Protein 2P0O (pdb70)

Nearest PDB structures (foldseek):
  2p0o-assembly1_A  TM=1.002E+00  e=8.245E-74  Enterococcus faecalis V583
  1x7f-assembly1_A  TM=7.474E-01  e=3.127E-27  Bacillus cereus ATCC 14579
  8e01-assembly1_A  TM=5.689E-01  e=1.184E-03  Thermotoga maritima
  5dud-assembly1_A  TM=6.468E-01  e=1.594E-02  Escherichia coli K-12
  1u83-assembly1_A  TM=5.768E-01  e=1.594E-02  Bacillus subtilis

Sequence (344 aa):
AYGISVFLGEEITNDTIIYIKKKALGFDGIFTSLHIPLYRQRLTDLGAIAKAEKKIVDISGEALKRAGFSFDELEPLIELGVTGLRDYGITIEQAHASHKIDIGLNASTITLEEVAELKAHQADFSRLEAWHNYYPRPETGIGTTFFNEKNRWLKELGLQVFTFVPGDGQTRGPIFAGLPTLEKHRGQNPFAAAVGLADPYVDAVYIGDPTISERTAQFGYYHQTNNQFLLEVAPSESRYLKRILGTHTNRLDAARDVLRSELATIESEQTEARPVGTVTIDNEKYGRYGEIQVTLVDLPKDEKVNTITRIIDKDQTILPLIKAGNQFTLVTEGTIENNEFRKLNN

Organism: Enterococcus faecalis (strain ATCC 700802 / V583) (NCBI:txid226185)

B-factor: mean 57.36, std 9.09, range [31.64, 104.04]

Foldseek 3Di:
DEAEEDELVDACDVVLLVQVLVLLLVHQEYEYEDDPCPSLVSLLVVLVSNVVSHEYYEYAQVRQVVSVHHLVDCPVVVVSNYAEYEPHDDALLSLVCQVPHAYEAALVPDDPVSLVVNVVNPRPQVRYAHEYFWDLDQPPADAPVVVVVSLVVCVVSSHAYEFEAFAADAFDDDRSQTTHNHNVRTVALRLLVQLVCVPPRHDYYYHPGSHHDLLNLQSNCCSVPVAGEFAWEDFPDPCPVVQAFKFWFALVHDPWKGKGPDPAFAQDDFAWQAQFWWKAFGCVVPPGSIIIGTRHTGGTDSRIGTTTGTDPRCRSNVVVRHHGGMYGYDHPPCSNVVSVVVVD

Secondary structure (DSSP, 8-state):
--EEE--TTS---HHHHHHHH--TTS--EEE-EE----HHHHHHHHHHHHHHH----EE-HHHHHTTT-BTTB-HHHHHHT--EE---S--S---GGGGTSEEEEETTT--HHHHHHHHHTT--GGGEEEEPP---STT-SBPHHHHHHHHHHHHHTT-EEEEEE--SSS--TTT-S---SBGGGTTS-HHHHHHH---TT--EEEE-SS---S---HHHHHHHHSEEEEEE-----TTHHHHSEEEEB-SS--SSEEEE------------B-TTEEEEE-GGGTT---EEEESS-B---TTEEEEEEB-GGGGGGGGG--TT-EEEEEETT-HHHHHHHHT-

InterPro domains:
  IPR008589 6-phospho-N-acetylmuramidase [PTHR38435] (2-355)
  IPR013785 Aldolase-type TIM barrel [G3DSA:3.20.20.70] (1-238)
  IPR017853 Glycoside hydrolase superfamily [SSF51445] (1-235)
  IPR029000 Cyclophilin-like domain superfamily [G3DSA:2.40.100.10] (239-369)
  IPR029000 Cyclophilin-like domain superfamily [SSF50891] (238-355)
  IPR043797 6-phospho-N-acetylmuramidase, N-terminal [PF19200] (2-231)
  IPR043894 6-phospho-N-acetylmuramidase, C-terminal [PF05913] (249-354)

Solvent-accessible surface area: 16432 Å² total

Structure (mmCIF, N/CA/C/O backbone):
data_2P0O
#
_entry.id   2P0O
#
_cell.length_a   86.244
_cell.length_b   86.244
_cell.length_c   109.764
_cell.angle_alpha   90.00
_cell.angle_beta   90.00
_cell.angle_gamma   120.00
#
_symmetry.space_group_name_H-M   'P 63'
#
loop_
_entity.id
_entity.type
_entity.pdbx_description
1 polymer 'Hypothetical protein DUF871'
2 non-polymer 'CHLORIDE ION'
3 non-polymer 'SODIUM ION'
4 water water
#
loop_
_atom_site.group_PDB
_atom_site.id
_atom_site.type_symbol
_atom_site.label_atom_id
_atom_site.label_alt_id
_atom_site.label_comp_id
_atom_site.label_asym_id
_atom_site.label_entity_id
_atom_site.label_seq_id
_atom_site.pdbx_PDB_ins_code
_atom_site.Cartn_x
_atom_site.Cartn_y
_atom_site.Cartn_z
_atom_site.occupancy
_atom_site.B_iso_or_equiv
_atom_site.auth_seq_id
_atom_site.auth_comp_id
_atom_site.auth_asym_id
_atom_site.auth_atom_id
_atom_site.pdbx_PDB_model_num
ATOM 1 N N . ALA A 1 3 ? 81.572 73.218 29.169 1.00 76.35 0 ALA A N 1
ATOM 2 C CA . ALA A 1 3 ? 82.187 73.499 30.518 1.00 76.22 0 ALA A CA 1
ATOM 3 C C . ALA A 1 3 ? 81.490 74.676 31.249 1.00 75.61 0 ALA A C 1
ATOM 4 O O . ALA A 1 3 ? 82.054 75.777 31.354 1.00 75.64 0 ALA A O 1
ATOM 14 N N . TYR A 1 5 ? 79.359 76.560 34.481 1.00 66.92 2 TYR A N 1
ATOM 15 C CA . TYR A 1 5 ? 78.868 76.738 35.848 1.00 63.87 2 TYR A CA 1
ATOM 16 C C . TYR A 1 5 ? 77.607 77.589 35.831 1.00 62.58 2 TYR A C 1
ATOM 17 O O . TYR A 1 5 ? 77.519 78.542 35.057 1.00 61.27 2 TYR A O 1
ATOM 26 N N . GLY A 1 6 ? 76.642 77.252 36.696 1.00 60.36 3 GLY A N 1
ATOM 27 C CA . GLY A 1 6 ? 75.381 77.979 36.746 1.00 58.81 3 GLY A CA 1
ATOM 28 C C . GLY A 1 6 ? 74.839 78.244 38.137 1.00 57.56 3 GLY A C 1
ATOM 29 O O . GLY A 1 6 ? 75.349 77.697 39.142 1.00 57.76 3 GLY A O 1
ATOM 30 N N . ILE A 1 7 ? 73.818 79.099 38.188 1.00 57.07 4 ILE A N 1
ATOM 31 C CA . ILE A 1 7 ? 73.103 79.465 39.421 1.00 56.91 4 ILE A CA 1
ATOM 32 C C . ILE A 1 7 ? 71.604 79.247 39.266 1.00 57.42 4 ILE A C 1
ATOM 33 O O . ILE A 1 7 ? 71.095 79.151 38.155 1.00 58.35 4 ILE A O 1
ATOM 38 N N . SER A 1 8 ? 70.897 79.196 40.388 1.00 58.36 5 SER A N 1
ATOM 39 C CA . SER A 1 8 ? 69.432 79.136 40.385 1.00 58.09 5 SER A CA 1
ATOM 40 C C . SER A 1 8 ? 68.846 80.441 40.854 1.00 58.38 5 SER A C 1
ATOM 41 O O . SER A 1 8 ? 69.448 81.158 41.649 1.00 58.81 5 SER A O 1
ATOM 44 N N . VAL A 1 9 ? 67.688 80.770 40.311 1.00 58.24 6 VAL A N 1
ATOM 45 C CA . VAL A 1 9 ? 66.943 81.942 40.725 1.00 58.41 6 VAL A CA 1
ATOM 46 C C . VAL A 1 9 ? 65.519 81.492 40.977 1.00 58.02 6 VAL A C 1
ATOM 47 O O . VAL A 1 9 ? 65.010 80.642 40.262 1.00 58.11 6 VAL A O 1
ATOM 51 N N . PHE A 1 10 ? 64.912 82.020 42.031 1.00 58.32 7 PHE A N 1
ATOM 52 C CA . PHE A 1 10 ? 63.566 81.612 42.466 1.00 58.49 7 PHE A CA 1
ATOM 53 C C . PHE A 1 10 ? 62.594 82.760 42.232 1.00 59.14 7 PHE A C 1
ATOM 54 O O . PHE A 1 10 ? 62.670 83.807 42.885 1.00 58.43 7 PHE A O 1
ATOM 62 N N . LEU A 1 11 ? 61.712 82.569 41.252 1.00 60.04 8 LEU A N 1
ATOM 63 C CA . LEU A 1 11 ? 60.798 83.630 40.843 1.00 60.96 8 LEU A CA 1
ATOM 64 C C . LEU A 1 11 ? 59.466 83.601 41.581 1.00 62.10 8 LEU A C 1
ATOM 65 O O . LEU A 1 11 ? 58.538 84.313 41.196 1.00 61.39 8 LEU A O 1
ATOM 70 N N . GLY A 1 12 ? 59.386 82.778 42.629 1.00 63.14 9 GLY A N 1
ATOM 71 C CA . GLY A 1 12 ? 58.237 82.727 43.531 1.00 65.33 9 GLY A CA 1
ATOM 72 C C . GLY A 1 12 ? 58.224 83.948 44.432 1.00 66.67 9 GLY A C 1
ATOM 73 O O . GLY A 1 12 ? 57.302 84.163 45.226 1.00 67.43 9 GLY A O 1
ATOM 74 N N . GLU A 1 13 ? 59.256 84.764 44.291 1.00 68.17 10 GLU A N 1
ATOM 75 C CA . GLU A 1 13 ? 59.377 86.011 45.039 1.00 69.46 10 GLU A CA 1
ATOM 76 C C . GLU A 1 13 ? 59.834 87.130 44.076 1.00 69.32 10 GLU A C 1
ATOM 77 O O . GLU A 1 13 ? 60.359 86.852 42.990 1.00 69.06 10 GLU A O 1
ATOM 83 N N . GLU A 1 14 ? 59.619 88.387 44.448 1.00 69.75 11 GLU A N 1
ATOM 84 C CA . GLU A 1 14 ? 60.052 89.510 43.596 1.00 69.96 11 GLU A CA 1
ATOM 85 C C . GLU A 1 14 ? 61.584 89.576 43.558 1.00 69.17 11 GLU A C 1
ATOM 86 O O . GLU A 1 14 ? 62.240 89.322 44.584 1.00 69.55 11 GLU A O 1
ATOM 92 N N . ILE A 1 15 ? 62.141 89.854 42.373 1.00 67.56 12 ILE A N 1
ATOM 93 C CA . ILE A 1 15 ? 63.599 89.883 42.189 1.00 66.24 12 ILE A CA 1
ATOM 94 C C . ILE A 1 15 ? 64.207 91.060 42.949 1.00 64.76 12 ILE A C 1
ATOM 95 O O . ILE A 1 15 ? 64.091 92.195 42.511 1.00 64.50 12 ILE A O 1
ATOM 100 N N . THR A 1 16 ? 64.831 90.767 44.093 1.00 63.28 13 THR A N 1
ATOM 101 C CA . THR A 1 16 ? 65.452 91.780 44.953 1.00 62.20 13 THR A CA 1
ATOM 102 C C . THR A 1 16 ? 66.703 92.363 44.317 1.00 61.68 13 THR A C 1
ATOM 103 O O . THR A 1 16 ? 67.213 91.810 43.315 1.00 61.99 13 THR A O 1
ATOM 107 N N . ASN A 1 17 ? 67.225 93.468 44.918 1.00 61.61 14 ASN A N 1
ATOM 108 C CA . ASN A 1 17 ? 68.486 94.032 44.437 1.00 61.00 14 ASN A CA 1
ATOM 109 C C . ASN A 1 17 ? 69.656 93.117 44.795 1.00 61.35 14 ASN A C 1
ATOM 110 O O . ASN A 1 17 ? 70.596 92.945 43.990 1.00 60.60 14 ASN A O 1
ATOM 115 N N . ASP A 1 18 ? 69.559 92.487 45.977 1.00 59.94 15 ASP A N 1
ATOM 116 C CA . ASP A 1 18 ? 70.501 91.463 46.365 1.00 60.55 15 ASP A CA 1
ATOM 117 C C . ASP A 1 18 ? 70.607 90.372 45.307 1.00 59.15 15 ASP A C 1
ATOM 118 O O . ASP A 1 18 ? 71.695 90.021 44.917 1.00 58.35 15 ASP A O 1
ATOM 123 N N . THR A 1 19 ? 69.479 89.920 44.780 1.00 58.29 16 THR A N 1
ATOM 124 C CA . THR A 1 19 ? 69.484 88.907 43.737 1.00 57.48 16 THR A CA 1
ATOM 125 C C . THR A 1 19 ? 70.183 89.353 42.448 1.00 56.72 16 THR A C 1
ATOM 126 O O . THR A 1 19 ? 70.993 88.601 41.885 1.00 56.48 16 THR A O 1
ATOM 130 N N . ILE A 1 20 ? 69.880 90.564 42.001 1.00 55.81 17 ILE A N 1
ATOM 131 C CA . ILE A 1 20 ? 70.544 91.180 40.848 1.00 55.72 17 ILE A CA 1
ATOM 132 C C . ILE A 1 20 ? 72.064 91.344 41.093 1.00 55.79 17 ILE A C 1
ATOM 133 O O . ILE A 1 20 ? 72.882 90.901 40.276 1.00 55.45 17 ILE A O 1
ATOM 138 N N . ILE A 1 21 ? 72.436 91.953 42.219 1.00 55.95 18 ILE A N 1
ATOM 139 C CA . ILE A 1 21 ? 73.848 92.023 42.650 1.00 55.66 18 ILE A CA 1
ATOM 140 C C . ILE A 1 21 ? 74.524 90.649 42.536 1.00 55.42 18 ILE A C 1
ATOM 141 O O . ILE A 1 21 ? 75.569 90.504 41.890 1.00 54.93 18 ILE A O 1
ATOM 146 N N . TYR A 1 22 ? 73.888 89.644 43.143 1.00 55.50 19 TYR A N 1
ATOM 147 C CA . TYR A 1 22 ? 74.326 88.270 43.089 1.00 55.08 19 TYR A CA 1
ATOM 148 C C . TYR A 1 22 ? 74.543 87.724 41.679 1.00 54.80 19 TYR A C 1
ATOM 149 O O . TYR A 1 22 ? 75.604 87.124 41.391 1.00 54.88 19 TYR A O 1
ATOM 158 N N . ILE A 1 23 ? 73.529 87.870 40.828 1.00 54.23 20 ILE A N 1
ATOM 159 C CA . ILE A 1 23 ? 73.596 87.368 39.450 1.00 54.64 20 ILE A CA 1
ATOM 160 C C . ILE A 1 23 ? 74.812 87.968 38.699 1.00 54.27 20 ILE A C 1
ATOM 161 O O . ILE A 1 23 ? 75.635 87.245 38.108 1.00 54.14 20 ILE A O 1
ATOM 166 N N . LYS A 1 24 ? 74.940 89.281 38.784 1.00 54.27 21 LYS A N 1
ATOM 167 C CA . LYS A 1 24 ? 76.041 90.004 38.158 1.00 55.05 21 LYS A CA 1
ATOM 168 C C . LYS A 1 24 ? 77.414 89.559 38.679 1.00 55.28 21 LYS A C 1
ATOM 169 O O . LYS A 1 24 ? 78.344 89.342 37.888 1.00 55.00 21 LYS A O 1
ATOM 175 N N . LYS A 1 25 ? 77.538 89.413 40.002 1.00 55.65 22 LYS A N 1
ATOM 176 C CA . LYS A 1 25 ? 78.789 88.931 40.589 1.00 56.31 22 LYS A CA 1
ATOM 177 C C . LYS A 1 25 ? 79.115 87.510 40.151 1.00 55.55 22 LYS A C 1
ATOM 178 O O . LYS A 1 25 ? 80.259 87.203 39.859 1.00 55.42 22 LYS A O 1
ATOM 192 N N . LYS A 1 27 ? 78.241 85.944 37.380 1.00 56.53 24 LYS A N 1
ATOM 193 C CA . LYS A 1 27 ? 78.762 86.055 36.025 1.00 57.29 24 LYS A CA 1
ATOM 194 C C . LYS A 1 27 ? 80.257 86.429 35.993 1.00 57.65 24 LYS A C 1
ATOM 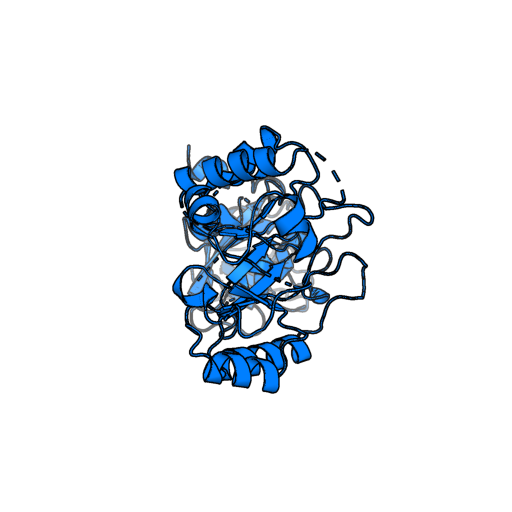195 O O . LYS A 1 27 ? 81.038 85.744 35.332 1.00 57.99 24 LYS A O 1
ATOM 201 N N . ALA A 1 28 ? 80.648 87.494 36.698 1.00 57.27 25 ALA A N 1
ATOM 202 C CA . ALA A 1 28 ? 82.068 87.852 36.813 1.00 58.01 25 ALA A CA 1
ATOM 203 C C . ALA A 1 28 ? 82.933 86.764 37.490 1.00 58.25 25 ALA A C 1
ATOM 204 O O . ALA A 1 28 ? 84.155 86.747 37.366 1.00 59.10 25 ALA A O 1
ATOM 206 N N . LEU A 1 29 ? 82.305 85.841 38.199 1.00 59.18 26 LEU A N 1
ATOM 207 C CA . LEU A 1 29 ? 83.058 84.766 38.823 1.00 59.33 26 LEU A CA 1
ATOM 208 C C . LEU A 1 29 ? 83.129 83.525 37.933 1.00 59.21 26 LEU A C 1
ATOM 209 O O . LEU A 1 29 ? 83.579 82.479 38.389 1.00 59.19 26 LEU A O 1
ATOM 214 N N . GLY A 1 30 ? 82.664 83.619 36.685 1.00 58.69 27 GLY A N 1
ATOM 215 C CA . GLY A 1 30 ? 82.702 82.468 35.773 1.00 58.14 27 GLY A CA 1
ATOM 216 C C . GLY A 1 30 ? 81.448 81.591 35.671 1.00 58.34 27 GLY A C 1
ATOM 217 O O . GLY A 1 30 ? 81.520 80.447 35.207 1.00 57.89 27 GLY A O 1
ATOM 218 N N . PHE A 1 31 ? 80.301 82.127 36.085 1.00 58.33 28 PHE A N 1
ATOM 219 C CA . PHE A 1 31 ? 78.985 81.459 35.951 1.00 58.40 28 PHE A CA 1
ATOM 220 C C . PHE A 1 31 ? 78.231 82.021 34.744 1.00 58.34 28 PHE A C 1
ATOM 221 O O . PHE A 1 31 ? 78.037 83.227 34.682 1.00 58.99 28 PHE A O 1
ATOM 229 N N . ASP A 1 32 ? 77.849 81.168 33.785 1.00 57.97 29 ASP A N 1
ATOM 230 C CA . ASP A 1 32 ? 77.225 81.617 32.535 1.00 58.81 29 ASP A CA 1
ATOM 231 C C . ASP A 1 32 ? 75.786 81.209 32.343 1.00 58.10 29 ASP A C 1
ATOM 232 O O . ASP A 1 32 ? 75.211 81.465 31.269 1.00 58.44 29 ASP A O 1
ATOM 237 N N . GLY A 1 33 ? 75.211 80.569 33.358 1.00 57.74 30 GLY A N 1
ATOM 238 C CA . GLY A 1 33 ? 73.876 80.012 33.250 1.00 56.14 30 GLY A CA 1
ATOM 239 C C . GLY A 1 33 ? 72.996 80.225 34.459 1.00 56.38 30 GLY A C 1
ATOM 240 O O . GLY A 1 33 ? 73.475 80.322 35.607 1.00 55.69 30 GLY A O 1
ATOM 241 N N . ILE A 1 34 ? 71.689 80.282 34.177 1.00 56.06 31 ILE A N 1
ATOM 242 C CA . ILE A 1 34 ? 70.653 80.353 35.173 1.00 55.49 31 ILE A CA 1
ATOM 243 C C . ILE A 1 34 ? 69.655 79.216 34.958 1.00 56.55 31 ILE A C 1
ATOM 244 O O . ILE A 1 34 ? 69.268 78.910 33.815 1.00 56.82 31 ILE A O 1
ATOM 249 N N . PHE A 1 35 ? 69.267 78.595 36.070 1.00 56.60 32 PHE A N 1
ATOM 250 C CA . PHE A 1 35 ? 68.143 77.659 36.130 1.00 57.81 32 PHE A CA 1
ATOM 251 C C . PHE A 1 35 ? 67.055 78.279 37.006 1.00 58.09 32 PHE A C 1
ATOM 252 O O . PHE A 1 35 ? 67.340 78.866 38.059 1.00 58.25 32 PHE A O 1
ATOM 260 N N . THR A 1 36 ? 65.810 78.150 36.564 1.00 59.73 33 THR A N 1
ATOM 261 C CA . THR A 1 36 ? 64.678 78.586 37.358 1.00 61.41 33 THR A CA 1
ATOM 262 C C . THR A 1 36 ? 63.496 77.640 37.169 1.00 62.84 33 THR A C 1
ATOM 263 O O . THR A 1 36 ? 63.228 77.170 36.053 1.00 62.62 33 THR A O 1
ATOM 267 N N . SER A 1 37 ? 62.804 77.358 38.267 1.00 64.83 34 SER A N 1
ATOM 268 C CA . SER A 1 37 ? 61.649 76.464 38.247 1.00 67.47 34 SER A CA 1
ATOM 269 C C . SER A 1 37 ? 60.394 77.230 38.631 1.00 68.65 34 SER A C 1
ATOM 270 O O . SER A 1 37 ? 60.301 77.787 39.718 1.00 68.39 34 SER A O 1
ATOM 273 N N . LEU A 1 38 ? 59.436 77.265 37.713 1.00 71.24 35 LEU A N 1
ATOM 274 C CA . LEU A 1 38 ? 58.219 78.059 37.884 1.00 73.52 35 LEU A CA 1
ATOM 275 C C . LEU A 1 38 ? 56.960 77.247 38.184 1.00 75.28 35 LEU A C 1
ATOM 276 O O . LEU A 1 38 ? 56.639 76.289 37.464 1.00 75.55 35 LEU A O 1
ATOM 281 N N . HIS A 1 39 ? 56.260 77.646 39.250 1.00 77.46 36 HIS A N 1
ATOM 282 C CA . HIS A 1 39 ? 54.886 77.191 39.539 1.00 79.54 36 HIS A CA 1
ATOM 283 C C . HIS A 1 39 ? 53.964 78.411 39.599 1.00 80.19 36 HIS A C 1
ATOM 284 O O . HIS A 1 39 ? 54.143 79.289 40.450 1.00 80.42 36 HIS A O 1
ATOM 291 N N . ILE A 1 40 ? 53.012 78.477 38.665 1.00 81.24 37 ILE A N 1
ATOM 292 C CA . ILE A 1 40 ? 52.021 79.563 38.605 1.00 82.26 37 ILE A CA 1
ATOM 293 C C . ILE A 1 40 ? 50.599 79.016 38.768 1.00 82.87 37 ILE A C 1
ATOM 294 O O . ILE A 1 40 ? 49.937 78.730 37.764 1.00 83.14 37 ILE A O 1
ATOM 299 N N . PRO A 1 41 ? 50.129 78.834 40.020 1.00 83.42 38 PRO A N 1
ATOM 300 C CA . PRO A 1 41 ? 48.699 78.563 40.238 1.00 83.62 38 PRO A CA 1
ATOM 301 C C . PRO A 1 41 ? 47.842 79.836 40.271 1.00 83.59 38 PRO A C 1
ATOM 302 O O . PRO A 1 41 ? 48.360 80.939 40.022 1.00 83.57 38 PRO A O 1
ATOM 306 N N . LEU A 1 47 ? 52.565 89.554 38.815 1.00 82.67 44 LEU A N 1
ATOM 307 C CA . LEU A 1 47 ? 52.469 88.265 38.143 1.00 82.73 44 LEU A CA 1
ATOM 308 C C . LEU A 1 47 ? 53.870 87.767 37.809 1.00 82.62 44 LEU A C 1
ATOM 309 O O . LEU A 1 47 ? 54.870 88.477 37.992 1.00 82.77 44 LEU A O 1
ATOM 314 N N . TYR A 1 48 ? 53.931 86.542 37.312 1.00 82.04 45 TYR A N 1
ATOM 315 C CA . TYR A 1 48 ? 55.187 85.888 37.046 1.00 81.57 45 TYR A CA 1
ATOM 316 C C . TYR A 1 48 ? 55.726 86.219 35.664 1.00 81.08 45 TYR A C 1
ATOM 317 O O . TYR A 1 48 ? 56.947 86.198 35.455 1.00 80.96 45 TYR A O 1
ATOM 326 N N . ARG A 1 49 ? 54.821 86.519 34.728 1.00 80.27 46 ARG A N 1
ATOM 327 C CA . ARG A 1 49 ? 55.209 86.865 33.350 1.00 79.62 46 ARG A CA 1
ATOM 328 C C . ARG A 1 49 ? 56.130 88.085 33.328 1.00 78.47 46 ARG A C 1
ATOM 329 O O . ARG A 1 49 ? 57.105 88.097 32.540 1.00 78.53 46 ARG A O 1
ATOM 337 N N . GLN A 1 50 ? 55.824 89.100 34.202 1.00 77.09 47 GLN A N 1
ATOM 338 C CA . GLN A 1 50 ? 56.680 90.279 34.291 1.00 75.98 47 GLN A CA 1
ATOM 339 C C . GLN A 1 50 ? 57.992 89.980 35.011 1.00 74.70 47 GLN A C 1
ATOM 340 O O . GLN A 1 50 ? 59.035 90.529 34.666 1.00 74.59 47 GLN A O 1
ATOM 346 N N . ARG A 1 51 ? 57.937 89.075 35.997 1.00 73.58 48 ARG A N 1
ATOM 347 C CA . ARG A 1 51 ? 59.146 88.575 36.672 1.00 72.05 48 ARG A CA 1
ATOM 348 C C . ARG A 1 51 ? 60.125 87.909 35.688 1.00 71.56 48 ARG A C 1
ATOM 349 O O . ARG A 1 51 ? 61.334 88.106 35.753 1.00 71.80 48 ARG A O 1
ATOM 357 N N . LEU A 1 52 ? 59.590 87.103 34.778 1.00 70.86 49 LEU A N 1
ATOM 358 C CA . LEU A 1 52 ? 60.391 86.421 33.762 1.00 70.67 49 LEU A CA 1
ATOM 359 C C . LEU A 1 52 ? 60.931 87.402 32.757 1.00 70.20 49 LEU A C 1
ATOM 360 O O . LEU A 1 52 ? 62.059 87.232 32.317 1.00 70.22 49 LEU A O 1
ATOM 365 N N . THR A 1 53 ? 60.117 88.460 32.397 1.00 70.17 50 THR A N 1
ATOM 366 C CA . THR A 1 53 ? 60.561 89.520 31.527 1.00 69.86 50 THR A CA 1
ATOM 367 C C . THR A 1 53 ? 61.706 90.292 32.183 1.00 69.48 50 THR A C 1
ATOM 368 O O . THR A 1 53 ? 62.650 90.685 31.501 1.00 69.31 50 THR A O 1
ATOM 372 N N . ASP A 1 54 ? 61.634 90.522 33.502 1.00 69.10 51 ASP A N 1
ATOM 373 C CA . ASP A 1 54 ? 62.764 91.206 34.282 1.00 68.36 51 ASP A CA 1
ATOM 374 C C . ASP A 1 54 ? 64.036 90.335 34.298 1.00 67.14 51 ASP A C 1
ATOM 375 O O . ASP A 1 54 ? 65.160 90.857 34.139 1.00 67.47 51 ASP A O 1
ATOM 380 N N . LEU A 1 55 ? 63.868 89.029 34.501 1.00 65.77 52 LEU A N 1
ATOM 381 C CA . LEU A 1 55 ? 65.037 88.132 34.611 1.00 64.20 52 LEU A CA 1
ATOM 382 C C . LEU A 1 55 ? 65.769 87.957 33.262 1.00 63.14 52 LEU A C 1
ATOM 383 O O . LEU A 1 55 ? 67.004 88.056 33.189 1.00 62.71 52 LEU A O 1
ATOM 388 N N . GLY A 1 56 ? 64.992 87.688 32.196 1.00 62.76 53 GLY A N 1
ATOM 389 C CA . GLY A 1 56 ? 65.529 87.639 30.830 1.00 62.28 53 GLY A CA 1
ATOM 390 C C . GLY A 1 56 ? 66.321 88.881 30.467 1.00 62.17 53 GLY A C 1
ATOM 391 O O . GLY A 1 56 ? 67.340 88.786 29.747 1.00 62.09 53 GLY A O 1
ATOM 392 N N . ALA A 1 57 ? 65.879 90.038 30.984 1.00 61.95 54 ALA A N 1
ATOM 393 C CA . ALA A 1 57 ? 66.575 91.296 30.718 1.00 62.99 54 ALA A CA 1
ATOM 394 C C . ALA A 1 57 ? 67.946 91.273 31.378 1.00 63.17 54 ALA A C 1
ATOM 395 O O . ALA A 1 57 ? 68.961 91.587 30.747 1.00 63.04 54 ALA A O 1
ATOM 397 N N . ILE A 1 58 ? 67.976 90.860 32.640 1.00 63.59 55 ILE A N 1
ATOM 398 C CA . ILE A 1 58 ? 69.238 90.693 33.341 1.00 63.98 55 ILE A CA 1
ATOM 399 C C . ILE A 1 58 ? 70.152 89.712 32.575 1.00 63.75 55 ILE A C 1
ATOM 400 O O . ILE A 1 58 ? 71.304 90.031 32.292 1.00 63.56 55 ILE A O 1
ATOM 405 N N . ALA A 1 59 ? 69.625 88.547 32.208 1.00 63.37 56 ALA A N 1
ATOM 406 C CA . ALA A 1 59 ? 70.421 87.518 31.523 1.00 63.36 56 ALA A CA 1
ATOM 407 C C . ALA A 1 59 ? 70.918 87.908 30.123 1.00 63.20 56 ALA A C 1
ATOM 408 O O . ALA A 1 59 ? 72.053 87.603 29.768 1.00 63.37 56 ALA A O 1
ATOM 410 N N . LYS A 1 60 ? 70.068 88.537 29.325 1.00 62.95 57 LYS A N 1
ATOM 411 C CA . LYS A 1 60 ? 70.503 89.033 28.018 1.00 63.95 57 LYS A CA 1
ATOM 412 C C . LYS A 1 60 ? 71.678 90.010 28.147 1.00 64.00 57 LYS A C 1
ATOM 413 O O . LYS A 1 60 ? 72.669 89.880 27.429 1.00 64.70 57 LYS A O 1
ATOM 419 N N . ALA A 1 61 ? 71.560 90.969 29.068 1.00 63.81 58 ALA A N 1
ATOM 420 C CA . ALA A 1 61 ? 72.588 91.993 29.298 1.00 63.74 58 ALA A CA 1
ATOM 421 C C . ALA A 1 61 ? 73.874 91.380 29.828 1.00 63.61 58 ALA A C 1
ATOM 422 O O . ALA A 1 61 ? 74.982 91.813 29.528 1.00 63.49 58 ALA A O 1
ATOM 424 N N . GLU A 1 62 ? 73.700 90.351 30.626 1.00 63.84 59 GLU A N 1
ATOM 425 C CA . GLU A 1 62 ? 74.790 89.726 31.334 1.00 63.97 59 GLU A CA 1
ATOM 426 C C . GLU A 1 62 ? 75.377 88.563 30.519 1.00 63.39 59 GLU A C 1
ATOM 427 O O . GLU A 1 62 ? 76.410 88.026 30.885 1.00 64.07 59 GLU A O 1
ATOM 433 N N . LYS A 1 63 ? 74.735 88.221 29.397 1.00 63.25 60 LYS A N 1
ATOM 434 C CA . LYS A 1 63 ? 75.133 87.116 28.496 1.00 62.44 60 LYS A CA 1
ATOM 435 C C . LYS A 1 63 ? 75.132 85.785 29.224 1.00 62.78 60 LYS A C 1
ATOM 436 O O . LYS A 1 63 ? 76.159 85.106 29.366 1.00 62.59 60 LYS A O 1
ATOM 450 N N . LYS A 1 65 ? 72.583 82.204 30.055 1.00 60.39 62 LYS A N 1
ATOM 451 C CA . LYS A 1 65 ? 71.502 81.372 29.592 1.00 59.94 62 LYS A CA 1
ATOM 452 C C . LYS A 1 65 ? 70.458 81.232 30.689 1.00 59.50 62 LYS A C 1
ATOM 453 O O . LYS A 1 65 ? 70.751 81.486 31.869 1.00 59.26 62 LYS A O 1
ATOM 459 N N . ILE A 1 66 ? 69.235 80.879 30.289 1.00 58.34 63 ILE A N 1
ATOM 460 C CA . ILE A 1 66 ? 68.161 80.588 31.224 1.00 57.35 63 ILE A CA 1
ATOM 461 C C . ILE A 1 66 ? 67.416 79.327 30.807 1.00 57.21 63 ILE A C 1
ATOM 462 O O . ILE A 1 66 ? 66.782 79.279 29.751 1.00 57.37 63 ILE A O 1
ATOM 475 N N . VAL A 1 68 ? 64.314 77.194 31.845 1.00 56.26 65 VAL A N 1
ATOM 476 C CA . VAL A 1 68 ? 63.109 77.300 32.662 1.00 56.71 65 VAL A CA 1
ATOM 477 C C . VAL A 1 68 ? 62.418 75.936 32.819 1.00 58.57 65 VAL A C 1
ATOM 478 O O . VAL A 1 68 ? 61.965 75.319 31.839 1.00 59.24 65 VAL A O 1
ATOM 482 N N . ASP A 1 69 ? 62.323 75.479 34.058 1.00 59.37 66 ASP A N 1
ATOM 483 C CA . ASP A 1 69 ? 61.598 74.266 34.356 1.00 60.86 66 ASP A CA 1
ATOM 484 C C . ASP A 1 69 ? 60.166 74.675 34.711 1.00 60.81 66 ASP A C 1
ATOM 485 O O . ASP A 1 69 ? 59.927 75.403 35.673 1.00 60.36 66 ASP A O 1
ATOM 490 N N . ILE A 1 70 ? 59.220 74.214 33.906 1.00 61.52 67 ILE A N 1
ATOM 491 C CA . ILE A 1 70 ? 57.836 74.671 34.006 1.00 62.77 67 ILE A CA 1
ATOM 492 C C . ILE A 1 70 ? 56.899 73.594 33.471 1.00 63.95 67 ILE A C 1
ATOM 493 O O . ILE A 1 70 ? 57.229 72.897 32.503 1.00 64.60 67 ILE A O 1
ATOM 498 N N . SER A 1 71 ? 55.739 73.445 34.105 1.00 64.88 68 SER A N 1
ATOM 499 C CA . SER A 1 71 ? 54.745 72.497 33.623 1.00 65.90 68 SER A CA 1
ATOM 500 C C . SER A 1 71 ? 54.076 73.056 32.373 1.00 66.44 68 SER A C 1
ATOM 501 O O . SER A 1 71 ? 54.065 74.276 32.158 1.00 65.91 68 SER A O 1
ATOM 504 N N . GLY A 1 72 ? 53.536 72.149 31.557 1.00 67.49 69 GLY A N 1
ATOM 505 C CA . GLY A 1 72 ? 52.802 72.500 30.331 1.00 68.85 69 GLY A CA 1
ATOM 506 C C . GLY A 1 72 ? 51.699 73.514 30.558 1.00 69.84 69 GLY A C 1
ATOM 507 O O . GLY A 1 72 ? 51.530 74.433 29.742 1.00 69.94 69 GLY A O 1
ATOM 508 N N . GLU A 1 73 ? 50.972 73.345 31.675 1.00 70.99 70 GLU A N 1
ATOM 509 C CA . GLU A 1 73 ? 49.833 74.208 32.059 1.00 71.89 70 GLU A CA 1
ATOM 510 C C . GLU A 1 73 ? 50.267 75.572 32.578 1.00 72.01 70 GLU A C 1
ATOM 511 O O . GLU A 1 73 ? 49.680 76.591 32.208 1.00 72.06 70 GLU A O 1
ATOM 517 N N . ALA A 1 74 ? 51.298 75.584 33.422 1.00 72.10 71 ALA A N 1
ATOM 518 C CA . ALA A 1 74 ? 51.890 76.829 33.907 1.00 72.15 71 ALA A CA 1
ATOM 519 C C . ALA A 1 74 ? 52.447 77.703 32.772 1.00 72.43 71 ALA A C 1
ATOM 520 O O . ALA A 1 74 ? 52.430 78.940 32.872 1.00 72.58 71 ALA A O 1
ATOM 522 N N . LEU A 1 75 ? 52.928 77.068 31.698 1.00 72.34 72 LEU A N 1
ATOM 523 C CA . LEU A 1 75 ? 53.418 77.791 30.520 1.00 72.06 72 LEU A CA 1
ATOM 524 C C . LEU A 1 75 ? 52.281 78.472 29.756 1.00 72.47 72 LEU A C 1
ATOM 525 O O . LEU A 1 75 ? 52.401 79.632 29.372 1.00 72.55 72 LEU A O 1
ATOM 530 N N . LYS A 1 76 ? 51.195 77.738 29.525 1.00 72.88 73 LYS A N 1
ATOM 531 C CA . LYS A 1 76 ? 50.012 78.291 28.864 1.00 73.70 73 LYS A CA 1
ATOM 532 C C . LYS A 1 76 ? 49.358 79.360 29.726 1.00 73.98 73 LYS A C 1
ATOM 533 O O . LYS A 1 76 ? 48.984 80.414 29.223 1.00 74.04 73 LYS A O 1
ATOM 539 N N . ARG A 1 77 ? 49.260 79.093 31.028 1.00 74.55 74 ARG A N 1
ATOM 540 C CA . ARG A 1 77 ? 48.714 80.059 31.989 1.00 75.07 74 ARG A CA 1
ATOM 541 C C . ARG A 1 77 ? 49.710 81.179 32.316 1.00 74.86 74 ARG A C 1
ATOM 542 O O . ARG A 1 77 ? 49.548 81.912 33.296 1.00 75.23 74 ARG A O 1
ATOM 550 N N . ALA A 1 78 ? 50.743 81.297 31.487 1.00 74.57 75 ALA A N 1
ATOM 551 C CA . ALA A 1 78 ? 51.707 82.391 31.572 1.00 73.83 75 ALA A CA 1
ATOM 552 C C . ALA A 1 78 ? 51.648 83.203 30.275 1.00 73.29 75 ALA A C 1
ATOM 553 O O . ALA A 1 78 ? 52.465 84.107 30.042 1.00 73.06 75 ALA A O 1
ATOM 555 N N . GLY A 1 79 ? 50.671 82.857 29.436 1.00 72.52 76 GLY A N 1
ATOM 556 C CA . GLY A 1 79 ? 50.437 83.551 28.171 1.00 71.85 76 GLY A CA 1
ATOM 557 C C . GLY A 1 79 ? 51.349 83.105 27.045 1.00 71.09 76 GLY A C 1
ATOM 558 O O . GLY A 1 79 ? 51.249 83.602 25.922 1.00 71.20 76 GLY A O 1
ATOM 559 N N . PHE A 1 80 ? 52.244 82.171 27.344 1.00 70.02 77 PHE A N 1
ATOM 560 C CA . PHE A 1 80 ? 53.077 81.584 26.319 1.00 68.97 77 PHE A CA 1
ATOM 561 C C . PHE A 1 80 ? 52.449 80.302 25.785 1.00 68.61 77 PHE A C 1
ATOM 562 O O . PHE A 1 80 ? 51.514 79.750 26.396 1.00 68.41 77 PHE A O 1
ATOM 570 N N . SER A 1 81 ? 52.916 79.875 24.608 1.00 68.12 78 SER A N 1
ATOM 571 C CA . SER A 1 81 ? 52.607 78.544 24.090 1.00 67.71 78 SER A CA 1
ATOM 572 C C . SER A 1 81 ? 53.887 77.907 23.541 1.00 67.34 78 SER A C 1
ATOM 573 O O . SER A 1 81 ? 54.769 78.599 22.986 1.00 67.26 78 SER A O 1
ATOM 576 N N . PHE A 1 82 ? 53.980 76.588 23.707 1.00 66.54 79 PHE A N 1
ATOM 577 C CA . PHE A 1 82 ? 55.161 75.842 23.294 1.00 65.75 79 PHE A CA 1
ATOM 578 C C . PHE A 1 82 ? 55.393 75.826 21.761 1.00 65.79 79 PHE A C 1
ATOM 579 O O . PHE A 1 82 ? 56.503 75.566 21.280 1.00 65.19 79 PHE A O 1
ATOM 587 N N . ASP A 1 83 ? 54.339 76.100 21.006 1.00 65.80 80 ASP A N 1
ATOM 588 C CA . ASP A 1 83 ? 54.409 76.068 19.549 1.00 66.39 80 ASP A CA 1
ATOM 589 C C . ASP A 1 83 ? 54.739 77.443 18.971 1.00 66.31 80 ASP A C 1
ATOM 590 O O . ASP A 1 83 ? 55.010 77.574 17.771 1.00 66.22 80 ASP A O 1
ATOM 595 N N . GLU A 1 84 ? 54.705 78.464 19.829 1.00 66.23 81 GLU A N 1
ATOM 596 C CA . GLU A 1 84 ? 55.004 79.842 19.381 1.00 66.06 81 GLU A CA 1
ATOM 597 C C . GLU A 1 84 ? 56.060 80.436 20.315 1.00 65.62 81 GLU A C 1
ATOM 598 O O . GLU A 1 84 ? 55.744 81.172 21.271 1.00 66.11 81 GLU A O 1
ATOM 604 N N . LEU A 1 85 ? 57.315 80.094 20.028 1.00 65.31 82 LEU A N 1
ATOM 605 C CA . LEU A 1 85 ? 58.422 80.367 20.973 1.00 64.79 82 LEU A CA 1
ATOM 606 C C . LEU A 1 85 ? 59.182 81.703 20.696 1.00 64.79 82 LEU A C 1
ATOM 607 O O . LEU A 1 85 ? 59.991 82.028 21.618 1.00 64.92 82 LEU A O 1
ATOM 612 N N . GLU A 1 86 ? 58.919 82.366 19.586 1.00 65.14 83 GLU A N 1
ATOM 613 C CA . GLU A 1 86 ? 59.648 83.626 19.341 1.00 65.24 83 GLU A CA 1
ATOM 614 C C . GLU A 1 86 ? 59.637 84.677 20.491 1.00 65.49 83 GLU A C 1
ATOM 615 O O . GLU A 1 86 ? 60.701 85.155 20.931 1.00 65.74 83 GLU A O 1
ATOM 621 N N . PRO A 1 87 ? 58.452 84.970 21.032 1.00 65.54 84 PRO A N 1
ATOM 622 C CA . PRO A 1 87 ? 58.358 85.811 22.204 1.00 65.56 84 PRO A CA 1
ATOM 623 C C . PRO A 1 87 ? 59.243 85.364 23.397 1.00 65.31 84 PRO A C 1
ATOM 624 O O . PRO A 1 87 ? 59.963 86.194 23.994 1.00 65.70 84 PRO A O 1
ATOM 628 N N . LEU A 1 88 ? 59.208 84.077 23.726 1.00 64.57 85 LEU A N 1
ATOM 629 C CA . LEU A 1 88 ? 60.032 83.553 24.835 1.00 64.37 85 LEU A CA 1
ATOM 630 C C . LEU A 1 88 ? 61.527 83.696 24.581 1.00 64.15 85 LEU A C 1
ATOM 631 O O . LEU A 1 88 ? 62.333 83.969 25.530 1.00 64.32 85 LEU A O 1
ATOM 636 N N . ILE A 1 89 ? 61.896 83.482 23.305 1.00 63.98 86 ILE A N 1
ATOM 637 C CA . ILE A 1 89 ? 63.291 83.635 22.906 1.00 64.11 86 ILE A CA 1
ATOM 638 C C . ILE A 1 89 ? 63.652 85.116 22.983 1.00 64.02 86 ILE A C 1
ATOM 639 O O . ILE A 1 89 ? 64.712 85.466 23.512 1.00 63.65 86 ILE A O 1
ATOM 644 N N . GLU A 1 90 ? 62.740 85.964 22.494 1.00 63.84 87 GLU A N 1
ATOM 645 C CA . GLU A 1 90 ? 62.878 87.420 22.572 1.00 64.42 87 GLU A CA 1
ATOM 646 C C . GLU A 1 90 ? 63.071 87.902 24.009 1.00 64.56 87 GLU A C 1
ATOM 647 O O . GLU A 1 90 ? 63.825 88.849 24.222 1.00 65.25 87 GLU A O 1
ATOM 653 N N . LEU A 1 91 ? 62.373 87.145 24.983 1.00 64.20 88 LEU A N 1
ATOM 654 C CA . LEU A 1 91 ? 62.520 87.496 26.403 1.00 64.00 88 LEU A CA 1
ATOM 655 C C . LEU A 1 91 ? 63.936 87.305 26.957 1.00 63.54 88 LEU A C 1
ATOM 656 O O . LEU A 1 91 ? 64.357 88.044 27.852 1.00 63.54 88 LEU A O 1
ATOM 661 N N . GLY A 1 92 ? 64.648 86.290 26.457 1.00 63.03 89 GLY A N 1
ATOM 662 C CA . GLY A 1 92 ? 65.969 85.900 26.996 1.00 61.17 89 GLY A CA 1
ATOM 663 C C . GLY A 1 92 ? 65.997 84.485 27.550 1.00 60.45 89 GLY A C 1
ATOM 664 O O . G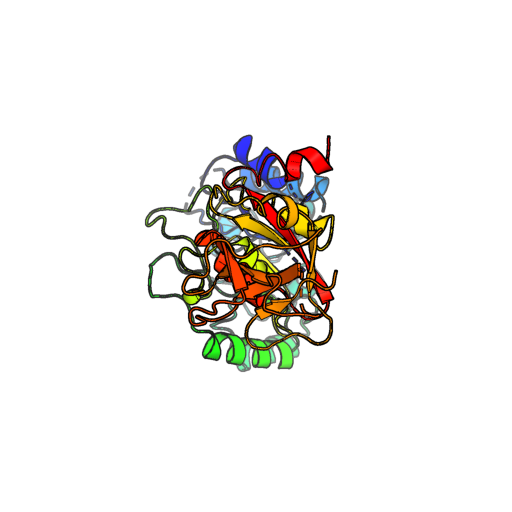LY A 1 92 ? 66.978 84.061 28.185 1.00 59.99 89 GLY A O 1
ATOM 665 N N . VAL A 1 93 ? 64.928 83.738 27.305 1.00 59.11 90 VAL A N 1
ATOM 666 C CA . VAL A 1 93 ? 64.905 82.329 27.692 1.00 58.05 90 VAL A CA 1
ATOM 667 C C . VAL A 1 93 ? 65.597 81.480 26.622 1.00 57.58 90 VAL A C 1
ATOM 668 O O . VAL A 1 93 ? 65.319 81.619 25.439 1.00 57.79 90 VAL A O 1
ATOM 672 N N . THR A 1 94 ? 66.510 80.609 27.046 1.00 57.42 91 THR A N 1
ATOM 673 C CA . THR A 1 94 ? 67.280 79.801 26.107 1.00 56.71 91 THR A CA 1
ATOM 674 C C . THR A 1 94 ? 66.923 78.321 26.144 1.00 56.36 91 THR A C 1
ATOM 675 O O . THR A 1 94 ? 67.414 77.537 25.322 1.00 55.12 91 THR A O 1
ATOM 679 N N . GLY A 1 95 ? 66.073 77.939 27.093 1.00 56.25 92 GLY A N 1
ATOM 680 C CA . GLY A 1 95 ? 65.790 76.537 27.318 1.00 56.22 92 GLY A CA 1
ATOM 681 C C . GLY A 1 95 ? 64.504 76.303 28.075 1.00 56.70 92 GLY A C 1
ATOM 682 O O . GLY A 1 95 ? 64.124 77.093 28.945 1.00 55.70 92 GLY A O 1
ATOM 683 N N . LEU A 1 96 ? 63.821 75.222 27.719 1.00 57.32 93 LEU A N 1
ATOM 684 C CA . LEU A 1 96 ? 62.666 74.772 28.478 1.00 59.10 93 LEU A CA 1
ATOM 685 C C . LEU A 1 96 ? 62.797 73.314 28.905 1.00 59.88 93 LEU A C 1
ATOM 686 O O . LEU A 1 96 ? 63.207 72.453 28.128 1.00 59.25 93 LEU A O 1
ATOM 691 N N . ARG A 1 97 ? 62.491 73.079 30.173 1.00 61.80 94 ARG A N 1
ATOM 692 C CA . ARG A 1 97 ? 62.379 71.736 30.730 1.00 63.61 94 ARG A CA 1
ATOM 693 C C . ARG A 1 97 ? 60.912 71.517 31.070 1.00 64.92 94 ARG A C 1
ATOM 694 O O . ARG A 1 97 ? 60.397 72.049 32.060 1.00 64.58 94 ARG A O 1
ATOM 710 N N . ASP A 1 99 ? 57.635 69.018 31.829 1.00 71.76 96 ASP A N 1
ATOM 711 C CA . ASP A 1 99 ? 57.527 67.830 32.643 1.00 73.87 96 ASP A CA 1
ATOM 712 C C . ASP A 1 99 ? 56.109 67.386 32.495 1.00 73.38 96 ASP A C 1
ATOM 713 O O . ASP A 1 99 ? 55.833 66.198 32.311 1.00 73.97 96 ASP A O 1
ATOM 718 N N . TYR A 1 100 ? 55.214 68.363 32.502 1.00 72.89 97 TYR A N 1
ATOM 719 C CA . TYR A 1 100 ? 53.827 68.060 32.314 1.00 72.22 97 TYR A CA 1
ATOM 720 C C . TYR A 1 100 ? 53.450 68.472 30.904 1.00 71.59 97 TYR A C 1
ATOM 721 O O . TYR A 1 100 ? 53.957 69.478 30.409 1.00 72.04 97 TYR A O 1
ATOM 723 N N . GLY A 1 101 ? 52.639 67.638 30.247 1.00 69.99 98 GLY A N 1
ATOM 724 C CA . GLY A 1 101 ? 51.840 68.030 29.086 1.00 68.40 98 GLY A CA 1
ATOM 725 C C . GLY A 1 101 ? 52.448 68.404 27.743 1.00 67.15 98 GLY A C 1
ATOM 726 O O . GLY A 1 101 ? 51.773 69.021 26.913 1.00 66.98 98 GLY A O 1
ATOM 727 N N . ILE A 1 102 ? 53.708 68.047 27.511 1.00 65.84 99 ILE A N 1
ATOM 728 C CA . ILE A 1 102 ? 54.319 68.270 26.195 1.00 64.12 99 ILE A CA 1
ATOM 729 C C . ILE A 1 102 ? 54.797 66.929 25.646 1.00 63.30 99 ILE A C 1
ATOM 730 O O . ILE A 1 102 ? 55.416 66.145 26.372 1.00 63.45 99 ILE A O 1
ATOM 735 N N . THR A 1 103 ? 54.509 66.653 24.381 1.00 61.83 100 THR A N 1
ATOM 736 C CA . THR A 1 103 ? 54.975 65.402 23.786 1.00 61.02 100 THR A CA 1
ATOM 737 C C . THR A 1 103 ? 56.464 65.429 23.418 1.00 60.56 100 THR A C 1
ATOM 738 O O . THR A 1 103 ? 57.062 66.494 23.211 1.00 60.06 100 THR A O 1
ATOM 742 N N . ILE A 1 104 ? 57.036 64.231 23.333 1.00 59.85 101 ILE A N 1
ATOM 743 C CA . ILE A 1 104 ? 58.397 64.018 22.861 1.00 59.14 101 ILE A CA 1
ATOM 744 C C . ILE A 1 104 ? 58.566 64.652 21.477 1.00 59.23 101 ILE A C 1
ATOM 745 O O . ILE A 1 104 ? 59.610 65.260 21.182 1.00 58.93 101 ILE A O 1
ATOM 750 N N . GLU A 1 105 ? 57.520 64.531 20.664 1.00 58.65 102 GLU A N 1
ATOM 751 C CA . GLU A 1 105 ? 57.484 65.096 19.327 1.00 59.00 102 GLU A CA 1
ATOM 752 C C . GLU A 1 105 ? 57.570 66.627 19.297 1.00 58.63 102 GLU A C 1
ATOM 753 O O . GLU A 1 105 ? 58.304 67.198 18.482 1.00 58.14 102 GLU A O 1
ATOM 759 N N . GLN A 1 106 ? 56.809 67.282 20.171 1.00 58.77 103 GLN A N 1
ATOM 760 C CA . GLN A 1 106 ? 56.883 68.732 20.308 1.00 59.27 103 GLN A CA 1
ATOM 761 C C . GLN A 1 106 ? 58.290 69.139 20.711 1.00 59.62 103 GLN A C 1
ATOM 762 O O . GLN A 1 106 ? 58.861 70.100 20.177 1.00 59.73 103 GLN A O 1
ATOM 776 N N . ALA A 1 108 ? 61.150 67.475 20.271 1.00 58.33 105 ALA A N 1
ATOM 777 C CA . ALA A 1 108 ? 62.099 67.285 19.181 1.00 58.27 105 ALA A CA 1
ATOM 778 C C . ALA A 1 108 ? 62.095 68.499 18.252 1.00 57.92 105 ALA A C 1
ATOM 779 O O . ALA A 1 108 ? 63.149 69.093 18.000 1.00 58.02 105 ALA A O 1
ATOM 781 N N . HIS A 1 109 ? 60.902 68.876 17.781 1.00 57.15 106 HIS A N 1
ATOM 782 C CA . HIS A 1 109 ? 60.716 70.070 16.964 1.00 56.82 106 HIS A CA 1
ATOM 783 C C . HIS A 1 109 ? 61.266 71.318 17.617 1.00 56.20 106 HIS A C 1
ATOM 784 O O . HIS A 1 109 ? 61.888 72.147 16.945 1.00 56.64 106 HIS A O 1
ATOM 791 N N . ALA A 1 110 ? 61.041 71.454 18.921 1.00 54.86 107 ALA A N 1
ATOM 792 C CA . ALA A 1 110 ? 61.478 72.631 19.638 1.00 53.91 107 ALA A CA 1
ATOM 793 C C . ALA A 1 110 ? 63.002 72.663 19.829 1.00 53.50 107 ALA A C 1
ATOM 794 O O . ALA A 1 110 ? 63.578 73.736 20.081 1.00 53.29 107 ALA A O 1
ATOM 796 N N . SER A 1 111 ? 63.663 71.511 19.671 1.00 53.05 108 SER A N 1
ATOM 797 C CA . SER A 1 111 ? 65.100 71.446 19.981 1.00 52.93 108 SER A CA 1
ATOM 798 C C . SER A 1 111 ? 65.939 72.178 18.930 1.00 53.43 108 SER A C 1
ATOM 799 O O . SER A 1 111 ? 67.066 72.546 19.212 1.00 52.91 108 SER A O 1
ATOM 802 N N . HIS A 1 112 ? 65.385 72.389 17.737 1.00 53.82 109 HIS A N 1
ATOM 803 C CA . HIS A 1 112 ? 66.088 73.148 16.708 1.00 54.74 109 HIS A CA 1
ATOM 804 C C . HIS A 1 112 ? 66.070 74.643 16.974 1.00 55.12 109 HIS A C 1
ATOM 805 O O . HIS A 1 112 ? 66.895 75.376 16.423 1.00 55.29 109 HIS A O 1
ATOM 812 N N . LYS A 1 113 ? 65.159 75.081 17.848 1.00 55.81 110 LYS A N 1
ATOM 813 C CA . LYS A 1 113 ? 64.981 76.511 18.178 1.00 56.41 110 LYS A CA 1
ATOM 814 C C . LYS A 1 113 ? 65.533 76.854 19.559 1.00 56.62 110 LYS A C 1
ATOM 815 O O . LYS A 1 113 ? 66.064 77.945 19.785 1.00 57.32 110 LYS A O 1
ATOM 821 N N . ILE A 1 114 ? 65.407 75.922 20.493 1.00 56.40 111 ILE A N 1
ATOM 822 C CA . ILE A 1 114 ? 65.699 76.219 21.879 1.00 56.22 111 ILE A CA 1
ATOM 823 C C . ILE A 1 114 ? 66.283 74.978 22.531 1.00 56.11 111 ILE A C 1
ATOM 824 O O . ILE A 1 114 ? 66.029 73.864 22.069 1.00 56.57 111 ILE A O 1
ATOM 829 N N . ASP A 1 115 ? 67.072 75.154 23.584 1.00 55.38 112 ASP A N 1
ATOM 830 C CA . ASP A 1 115 ? 67.551 73.998 24.329 1.00 55.82 112 ASP A CA 1
ATOM 831 C C . ASP A 1 115 ? 66.378 73.361 25.026 1.00 55.20 112 ASP A C 1
ATOM 832 O O . ASP A 1 115 ? 65.422 74.054 25.413 1.00 54.61 112 ASP A O 1
ATOM 837 N N . ILE A 1 116 ? 66.447 72.035 25.142 1.00 55.10 113 ILE A N 1
ATOM 838 C CA . ILE A 1 116 ? 65.390 71.237 25.762 1.00 54.40 113 ILE A CA 1
ATOM 839 C C . ILE A 1 116 ? 65.935 70.496 26.988 1.00 54.43 113 ILE A C 1
ATOM 840 O O . ILE A 1 116 ? 66.911 69.750 26.898 1.00 54.47 113 ILE A O 1
ATOM 845 N N . GLY A 1 117 ? 65.327 70.762 28.139 1.00 53.90 114 GLY A N 1
ATOM 846 C CA . GLY A 1 117 ? 65.697 70.116 29.384 1.00 53.77 114 GLY A CA 1
ATOM 847 C C . GLY A 1 117 ? 64.955 68.800 29.503 1.00 54.05 114 GLY A C 1
ATOM 848 O O . GLY A 1 117 ? 63.735 68.747 29.350 1.00 52.90 114 GLY A O 1
ATOM 849 N N . LEU A 1 118 ? 65.710 67.732 29.736 1.00 54.47 115 LEU A N 1
ATOM 850 C CA . LEU A 1 118 ? 65.144 66.427 30.077 1.00 55.50 115 LEU A CA 1
ATOM 851 C C . LEU A 1 118 ? 65.405 66.133 31.562 1.00 56.48 115 LEU A C 1
ATOM 852 O O . LEU A 1 118 ? 66.228 66.792 32.215 1.00 56.20 115 LEU A O 1
ATOM 857 N N . ASN A 1 119 ? 64.684 65.152 32.075 1.00 57.31 116 ASN A N 1
ATOM 858 C CA . ASN A 1 119 ? 64.854 64.726 33.436 1.00 59.10 116 ASN A CA 1
ATOM 859 C C . ASN A 1 119 ? 65.812 63.524 33.414 1.00 59.52 116 ASN A C 1
ATOM 860 O O . ASN A 1 119 ? 65.469 62.464 32.924 1.00 59.46 116 ASN A O 1
ATOM 865 N N . ALA A 1 120 ? 67.030 63.718 33.905 1.00 61.22 117 ALA A N 1
ATOM 866 C CA . ALA A 1 120 ? 68.080 62.686 33.857 1.00 62.46 117 ALA A CA 1
ATOM 867 C C . ALA A 1 120 ? 67.645 61.331 34.422 1.00 64.08 117 ALA A C 1
ATOM 868 O O . ALA A 1 120 ? 67.989 60.289 33.860 1.00 65.26 117 ALA A O 1
ATOM 870 N N . SER A 1 121 ? 66.826 61.351 35.476 1.00 65.08 118 SER A N 1
ATOM 871 C CA . SER A 1 121 ? 66.384 60.149 36.179 1.00 65.49 118 SER A CA 1
ATOM 872 C C . SER A 1 121 ? 65.236 59.386 35.527 1.00 65.55 118 SER A C 1
ATOM 873 O O . SER A 1 121 ? 65.092 58.191 35.770 1.00 65.96 118 SER A O 1
ATOM 876 N N . THR A 1 122 ? 64.394 60.050 34.744 1.00 65.07 119 THR A N 1
ATOM 877 C CA . THR A 1 122 ? 63.216 59.373 34.192 1.00 64.58 119 THR A CA 1
ATOM 878 C C . THR A 1 122 ? 63.306 59.122 32.697 1.00 63.89 119 THR A C 1
ATOM 879 O O . THR A 1 122 ? 62.502 58.351 32.160 1.00 63.39 119 THR A O 1
ATOM 883 N N . ILE A 1 123 ? 64.234 59.799 32.018 1.00 62.35 120 ILE A N 1
ATOM 884 C CA . ILE A 1 123 ? 64.317 59.630 30.575 1.00 62.11 120 ILE A CA 1
ATOM 885 C C . ILE A 1 123 ? 64.603 58.159 30.280 1.00 61.75 120 ILE A C 1
ATOM 886 O O . ILE A 1 123 ? 65.509 57.562 30.865 1.00 61.23 120 ILE A O 1
ATOM 891 N N . THR A 1 124 ? 63.783 57.578 29.412 1.00 62.00 121 THR A N 1
ATOM 892 C CA . THR A 1 124 ? 63.920 56.174 29.019 1.00 62.32 121 THR A CA 1
ATOM 893 C C . THR A 1 124 ? 64.607 56.053 27.666 1.00 62.44 121 THR A C 1
ATOM 894 O O . THR A 1 124 ? 64.603 56.998 26.872 1.00 62.44 121 THR A O 1
ATOM 898 N N . LEU A 1 125 ? 65.162 54.871 27.395 1.00 63.05 122 LEU A N 1
ATOM 899 C CA . LEU A 1 125 ? 65.745 54.561 26.085 1.00 63.52 122 LEU A CA 1
ATOM 900 C C . LEU A 1 125 ? 64.732 54.702 24.940 1.00 63.45 122 LEU A C 1
ATOM 901 O O . LEU A 1 125 ? 65.112 54.974 23.791 1.00 63.37 122 LEU A O 1
ATOM 906 N N . GLU A 1 126 ? 63.452 54.536 25.273 1.00 63.50 123 GLU A N 1
ATOM 907 C CA . GLU A 1 126 ? 62.344 54.625 24.313 1.00 63.63 123 GLU A CA 1
ATOM 908 C C . GLU A 1 126 ? 62.084 56.063 23.899 1.00 63.03 123 GLU A C 1
ATOM 909 O O . GLU A 1 126 ? 61.953 56.365 22.714 1.00 62.96 123 GLU A O 1
ATOM 915 N N . GLU A 1 127 ? 61.994 56.936 24.897 1.00 62.70 124 GLU A N 1
ATOM 916 C CA . GLU A 1 127 ? 61.793 58.366 24.686 1.00 62.40 124 GLU A CA 1
ATOM 917 C C . GLU A 1 127 ? 62.959 58.968 23.898 1.00 61.81 124 GLU A C 1
ATOM 918 O O . GLU A 1 127 ? 62.747 59.778 23.004 1.00 61.51 124 GLU A O 1
ATOM 924 N N . VAL A 1 128 ? 64.178 58.544 24.230 1.00 61.80 125 VAL A N 1
ATOM 925 C CA . VAL A 1 128 ? 65.386 58.953 23.519 1.00 62.11 125 VAL A CA 1
ATOM 926 C C . VAL A 1 128 ? 65.343 58.456 22.071 1.00 61.96 125 VAL A C 1
ATOM 927 O O . VAL A 1 128 ? 65.756 59.164 21.162 1.00 62.00 125 VAL A O 1
ATOM 931 N N . ALA A 1 129 ? 64.826 57.245 21.869 1.00 61.82 126 ALA A N 1
ATOM 932 C CA . ALA A 1 129 ? 64.657 56.688 20.540 1.00 61.22 126 ALA A CA 1
ATOM 933 C C . ALA A 1 129 ? 63.561 57.433 19.754 1.00 61.28 126 ALA A C 1
ATOM 934 O O . ALA A 1 129 ? 63.586 57.486 18.507 1.00 60.88 126 ALA A O 1
ATOM 936 N N . GLU A 1 130 ? 62.602 58.016 20.477 1.00 60.66 127 GLU A N 1
ATOM 937 C CA . GLU A 1 130 ? 61.498 58.735 19.823 1.00 60.12 127 GLU A CA 1
ATOM 938 C C . GLU A 1 130 ? 61.957 60.117 19.352 1.00 59.31 127 GLU A C 1
ATOM 939 O O . GLU A 1 130 ? 61.577 60.580 18.270 1.00 59.21 127 GLU A O 1
ATOM 945 N N . LEU A 1 131 ? 62.785 60.751 20.180 1.00 58.37 128 LEU A N 1
ATOM 946 C CA . LEU A 1 131 ? 63.454 62.006 19.844 1.00 57.70 128 LEU A CA 1
ATOM 947 C C . LEU A 1 131 ? 64.358 61.876 18.615 1.00 57.53 128 LEU A C 1
ATOM 948 O O . LEU A 1 131 ? 64.412 62.784 17.795 1.00 57.29 128 LEU A O 1
ATOM 953 N N . LYS A 1 132 ? 65.094 60.766 18.525 1.00 57.75 129 LYS A N 1
ATOM 954 C CA . LYS A 1 132 ? 65.821 60.395 17.307 1.00 58.38 129 LYS A CA 1
ATOM 955 C C . LYS A 1 132 ? 64.881 60.349 16.119 1.00 57.71 129 LYS A C 1
ATOM 956 O O . LYS A 1 132 ? 65.130 60.994 15.105 1.00 58.04 129 LYS A O 1
ATOM 962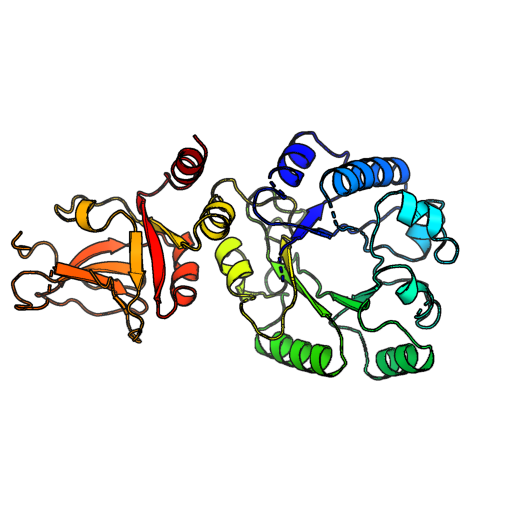 N N . ALA A 1 133 ? 63.790 59.600 16.273 1.00 57.43 130 ALA A N 1
ATOM 963 C CA . ALA A 1 133 ? 62.827 59.366 15.199 1.00 57.17 130 ALA A CA 1
ATOM 964 C C . ALA A 1 133 ? 62.215 60.670 14.708 1.00 57.13 130 ALA A C 1
ATOM 965 O O . ALA A 1 133 ? 61.774 60.775 13.554 1.00 57.35 130 ALA A O 1
ATOM 967 N N . HIS A 1 134 ? 62.203 61.666 15.587 1.00 57.04 131 HIS A N 1
ATOM 968 C CA . HIS A 1 134 ? 61.633 62.964 15.265 1.00 57.27 131 HIS A CA 1
ATOM 969 C C . HIS A 1 134 ? 62.715 64.007 15.012 1.00 57.28 131 HIS A C 1
ATOM 970 O O . HIS A 1 134 ? 62.449 65.235 15.025 1.00 57.43 131 HIS A O 1
ATOM 977 N N . GLN A 1 135 ? 63.933 63.508 14.765 1.00 57.13 132 GLN A N 1
ATOM 978 C CA . GLN A 1 135 ? 65.067 64.344 14.375 1.00 57.02 132 GLN A CA 1
ATOM 979 C C . GLN A 1 135 ? 65.246 65.522 15.333 1.00 57.03 132 GLN A C 1
ATOM 980 O O . GLN A 1 135 ? 65.172 66.695 14.944 1.00 56.83 132 GLN A O 1
ATOM 982 N N . ALA A 1 136 ? 65.436 65.194 16.607 1.00 56.79 133 ALA A N 1
ATOM 983 C CA . ALA A 1 136 ? 65.793 66.200 17.567 1.00 56.74 133 ALA A CA 1
ATOM 984 C C . ALA A 1 136 ? 67.239 66.585 17.299 1.00 56.81 133 ALA A C 1
ATOM 985 O O . ALA A 1 136 ? 68.035 65.770 16.809 1.00 56.34 133 ALA A O 1
ATOM 987 N N . ASP A 1 137 ? 67.550 67.841 17.591 1.00 56.77 134 ASP A N 1
ATOM 988 C CA . ASP A 1 137 ? 68.916 68.319 17.667 1.00 57.04 134 ASP A CA 1
ATOM 989 C C . ASP A 1 137 ? 69.453 67.853 19.043 1.00 56.95 134 ASP A C 1
ATOM 990 O O . ASP A 1 137 ? 69.170 68.453 20.079 1.00 57.22 134 ASP A O 1
ATOM 995 N N . PHE A 1 138 ? 70.193 66.746 19.039 1.00 57.21 135 PHE A N 1
ATOM 996 C CA . PHE A 1 138 ? 70.722 66.134 20.264 1.00 57.90 135 PHE A CA 1
ATOM 997 C C . PHE A 1 138 ? 71.799 66.983 20.915 1.00 58.34 135 PHE A C 1
ATOM 998 O O . PHE A 1 138 ? 72.100 66.803 22.106 1.00 58.80 135 PHE A O 1
ATOM 1006 N N . SER A 1 139 ? 72.360 67.908 20.129 1.00 58.87 136 SER A N 1
ATOM 1007 C CA . SER A 1 139 ? 73.319 68.910 20.602 1.00 59.42 136 SER A CA 1
ATOM 1008 C C . SER A 1 139 ? 72.602 69.974 21.420 1.00 60.04 136 SER A C 1
ATOM 1009 O O . SER A 1 139 ? 73.248 70.786 22.092 1.00 60.87 136 SER A O 1
ATOM 1012 N N . ARG A 1 140 ? 71.271 69.979 21.367 1.00 59.75 137 ARG A N 1
ATOM 1013 C CA . ARG A 1 140 ? 70.506 70.910 22.198 1.00 59.81 137 ARG A CA 1
ATOM 1014 C C . ARG A 1 140 ? 69.663 70.289 23.317 1.00 59.75 137 ARG A C 1
ATOM 1015 O O . ARG A 1 140 ? 68.792 70.939 23.895 1.00 59.94 137 ARG A O 1
ATOM 1023 N N . LEU A 1 141 ? 69.950 69.027 23.618 1.00 59.20 138 LEU A N 1
ATOM 1024 C CA . LEU A 1 141 ? 69.219 68.290 24.617 1.00 59.11 138 LEU A CA 1
ATOM 1025 C C . LEU A 1 141 ? 70.052 68.227 25.878 1.00 59.53 138 LEU A C 1
ATOM 1026 O O . LEU A 1 141 ? 71.214 67.810 25.829 1.00 60.69 138 LEU A O 1
ATOM 1031 N N . GLU A 1 142 ? 69.476 68.668 26.998 1.00 58.74 139 GLU A N 1
ATOM 1032 C CA . GLU A 1 142 ? 70.208 68.732 28.262 1.00 58.27 139 GLU A CA 1
ATOM 1033 C C . GLU A 1 142 ? 69.507 67.850 29.271 1.00 58.46 139 GLU A C 1
ATOM 1034 O O . GLU A 1 142 ? 68.343 68.095 29.607 1.00 58.57 139 GLU A O 1
ATOM 1040 N N . ALA A 1 143 ? 70.184 66.805 29.734 1.00 57.78 140 ALA A N 1
ATOM 1041 C CA . ALA A 1 143 ? 69.576 65.941 30.730 1.00 57.63 140 ALA A CA 1
ATOM 1042 C C . ALA A 1 143 ? 69.950 66.519 32.080 1.00 57.57 140 ALA A C 1
ATOM 1043 O O . ALA A 1 143 ? 71.136 66.530 32.432 1.00 58.17 140 ALA A O 1
ATOM 1045 N N . TRP A 1 144 ? 68.953 67.049 32.791 1.00 57.02 141 TRP A N 1
ATOM 1046 C CA . TRP A 1 144 ? 69.150 67.660 34.122 1.00 56.26 141 TRP A CA 1
ATOM 1047 C C . TRP A 1 144 ? 68.771 66.716 35.243 1.00 56.46 141 TRP A C 1
ATOM 1048 O O . TRP A 1 144 ? 67.655 66.157 35.275 1.00 56.38 141 TRP A O 1
ATOM 1059 N N . HIS A 1 145 ? 69.695 66.538 36.175 1.00 55.71 142 HIS A N 1
ATOM 1060 C CA . HIS A 1 145 ? 69.372 65.838 37.405 1.00 56.10 142 HIS A CA 1
ATOM 1061 C C . HIS A 1 145 ? 68.507 66.720 38.266 1.00 55.41 142 HIS A C 1
ATOM 1062 O O . HIS A 1 145 ? 68.418 67.927 38.061 1.00 55.48 142 HIS A O 1
ATOM 1069 N N . ASN A 1 146 ? 67.850 66.101 39.216 1.00 55.61 143 ASN A N 1
ATOM 1070 C CA . ASN A 1 146 ? 67.063 66.799 40.176 1.00 56.20 143 ASN A CA 1
ATOM 1071 C C . ASN A 1 146 ? 67.903 67.232 41.348 1.00 56.29 143 ASN A C 1
ATOM 1072 O O . ASN A 1 146 ? 69.081 66.851 41.442 1.00 56.74 143 ASN A O 1
ATOM 1077 N N . TYR A 1 147 ? 67.304 68.026 42.241 1.00 55.57 144 TYR A N 1
ATOM 1078 C CA . TYR A 1 147 ? 67.892 68.272 43.572 1.00 55.31 144 TYR A CA 1
ATOM 1079 C C . TYR A 1 147 ? 66.986 67.774 44.678 1.00 54.50 144 TYR A C 1
ATOM 1080 O O . TYR A 1 147 ? 65.831 67.420 44.438 1.00 53.90 144 TYR A O 1
ATOM 1089 N N . TYR A 1 148 ? 67.512 67.721 45.895 1.00 53.75 145 TYR A N 1
ATOM 1090 C CA . TYR A 1 148 ? 66.839 66.962 46.946 1.00 52.72 145 TYR A CA 1
ATOM 1091 C C . TYR A 1 148 ? 66.803 67.757 48.216 1.00 53.11 145 TYR A C 1
ATOM 1092 O O . TYR A 1 148 ? 67.773 67.720 48.970 1.00 53.99 145 TYR A O 1
ATOM 1101 N N . PRO A 1 149 ? 65.671 68.474 48.473 1.00 52.62 146 PRO A N 1
ATOM 1102 C CA . PRO A 1 149 ? 65.494 69.248 49.710 1.00 51.71 146 PRO A CA 1
ATOM 1103 C C . PRO A 1 149 ? 65.550 68.405 50.981 1.00 51.71 146 PRO A C 1
ATOM 1104 O O . PRO A 1 149 ? 66.064 68.875 51.993 1.00 50.65 146 PRO A O 1
ATOM 1108 N N . ARG A 1 150 ? 65.005 67.184 50.953 1.00 51.32 147 ARG A N 1
ATOM 1109 C CA . ARG A 1 150 ? 64.943 66.402 52.167 1.00 50.68 147 ARG A CA 1
ATOM 1110 C C . ARG A 1 150 ? 66.262 65.664 52.389 1.00 51.44 147 ARG A C 1
ATOM 1111 O O . ARG A 1 150 ? 66.663 64.849 51.551 1.00 51.55 147 ARG A O 1
ATOM 1119 N N . PRO A 1 151 ? 66.921 65.903 53.544 1.00 51.69 148 PRO A N 1
ATOM 1120 C CA . PRO A 1 151 ? 68.151 65.169 53.883 1.00 51.21 148 PRO A CA 1
ATOM 1121 C C . PRO A 1 151 ? 67.964 63.668 53.678 1.00 50.61 148 PRO A C 1
ATOM 1122 O O . PRO A 1 151 ? 66.868 63.133 53.974 1.00 50.92 148 PRO A O 1
ATOM 1126 N N . GLU A 1 152 ? 69.006 62.997 53.176 1.00 49.66 149 GLU A N 1
ATOM 1127 C CA . GLU A 1 152 ? 69.035 61.526 53.069 1.00 48.69 149 GLU A CA 1
ATOM 1128 C C . GLU A 1 152 ? 68.364 60.998 51.819 1.00 48.77 149 GLU A C 1
ATOM 1129 O O . GLU A 1 152 ? 68.285 59.791 51.643 1.00 49.51 149 GLU A O 1
ATOM 1135 N N . THR A 1 153 ? 67.959 61.882 50.903 1.00 48.59 150 THR A N 1
ATOM 1136 C CA . THR A 1 153 ? 67.228 61.438 49.720 1.00 48.80 150 THR A CA 1
ATOM 1137 C C . THR A 1 153 ? 68.001 61.690 48.385 1.00 49.76 150 THR A C 1
ATOM 1138 O O . THR A 1 153 ? 67.538 61.294 47.303 1.00 49.19 150 THR A O 1
ATOM 1142 N N . GLY A 1 154 ? 69.175 62.321 48.467 1.00 49.21 151 GLY A N 1
ATOM 1143 C CA . GLY A 1 154 ? 70.021 62.534 47.291 1.00 50.48 151 GLY A CA 1
ATOM 1144 C C . GLY A 1 154 ? 70.569 61.211 46.757 1.00 51.39 151 GLY A C 1
ATOM 1145 O O . GLY A 1 154 ? 70.620 60.180 47.475 1.00 49.28 151 GLY A O 1
ATOM 1146 N N . ILE A 1 155 ? 70.981 61.257 45.489 1.00 50.95 152 ILE A N 1
ATOM 1147 C CA . ILE A 1 155 ? 71.413 60.076 44.786 1.00 52.32 152 ILE A CA 1
ATOM 1148 C C . ILE A 1 155 ? 72.843 59.744 45.168 1.00 52.52 152 ILE A C 1
ATOM 1149 O O . ILE A 1 155 ? 73.555 60.582 45.726 1.00 52.34 152 ILE A O 1
ATOM 1154 N N . GLY A 1 156 ? 73.231 58.499 44.892 1.00 53.67 153 GLY A N 1
ATOM 1155 C CA . GLY A 1 156 ? 74.568 57.993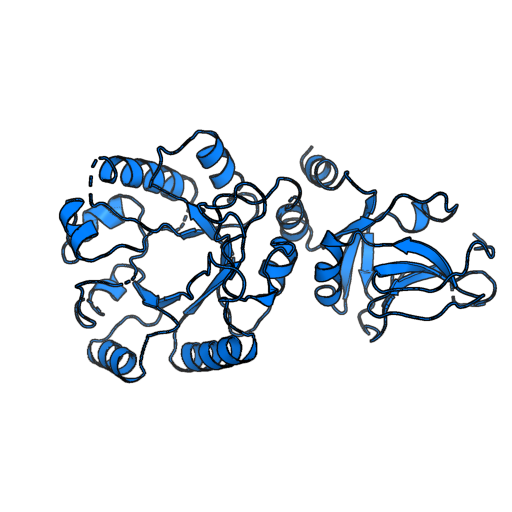 45.193 1.00 54.47 153 GLY A CA 1
ATOM 1156 C C . GLY A 1 156 ? 75.491 58.106 44.005 1.00 55.12 153 GLY A C 1
ATOM 1157 O O . GLY A 1 156 ? 75.038 58.234 42.857 1.00 54.39 153 GLY A O 1
ATOM 1158 N N . THR A 1 157 ? 76.798 58.061 44.274 1.00 56.59 154 THR A N 1
ATOM 1159 C CA . THR A 1 157 ? 77.810 58.309 43.226 1.00 57.64 154 THR A CA 1
ATOM 1160 C C . THR A 1 157 ? 77.744 57.282 42.089 1.00 57.55 154 THR A C 1
ATOM 1161 O O . THR A 1 157 ? 77.868 57.630 40.903 1.00 56.60 154 THR A O 1
ATOM 1165 N N . THR A 1 158 ? 77.525 56.026 42.475 1.00 58.04 155 THR A N 1
ATOM 1166 C CA . THR A 1 158 ? 77.491 54.879 41.566 1.00 59.14 155 THR A CA 1
ATOM 1167 C C . THR A 1 158 ? 76.362 54.996 40.541 1.00 59.18 155 THR A C 1
ATOM 1168 O O . THR A 1 158 ? 76.595 54.873 39.325 1.00 59.61 155 THR A O 1
ATOM 1172 N N . PHE A 1 159 ? 75.140 55.179 41.042 1.00 59.15 156 PHE A N 1
ATOM 1173 C CA . PHE A 1 159 ? 73.959 55.374 40.214 1.00 58.87 156 PHE A CA 1
ATOM 1174 C C . PHE A 1 159 ? 74.144 56.591 39.317 1.00 57.97 156 PHE A C 1
ATOM 1175 O O . PHE A 1 159 ? 73.828 56.552 38.137 1.00 58.04 156 PHE A O 1
ATOM 1183 N N . PHE A 1 160 ? 74.638 57.674 39.900 1.00 57.43 157 PHE A N 1
ATOM 1184 C CA . PHE A 1 160 ? 74.925 58.911 39.189 1.00 56.86 157 PHE A CA 1
ATOM 1185 C C . PHE A 1 160 ? 75.918 58.654 38.055 1.00 57.26 157 PHE A C 1
ATOM 1186 O O . PHE A 1 160 ? 75.650 59.041 36.913 1.00 57.10 157 PHE A O 1
ATOM 1194 N N . ASN A 1 161 ? 77.035 57.979 38.358 1.00 56.54 158 ASN A N 1
ATOM 1195 C CA . ASN A 1 161 ? 78.062 57.707 37.365 1.00 57.04 158 ASN A CA 1
ATOM 1196 C C . ASN A 1 161 ? 77.516 56.797 36.282 1.00 57.68 158 ASN A C 1
ATOM 1197 O O . ASN A 1 161 ? 77.747 57.013 35.091 1.00 57.27 158 ASN A O 1
ATOM 1202 N N . GLU A 1 162 ? 76.768 55.793 36.725 1.00 58.22 159 GLU A N 1
ATOM 1203 C CA . GLU A 1 162 ? 76.130 54.831 35.843 1.00 59.65 159 GLU A CA 1
ATOM 1204 C C . GLU A 1 162 ? 75.181 55.527 34.881 1.00 59.52 159 GLU A C 1
ATOM 1205 O O . GLU A 1 162 ? 75.222 55.283 33.677 1.00 59.40 159 GLU A O 1
ATOM 1211 N N . LYS A 1 163 ? 74.341 56.409 35.425 1.00 59.77 160 LYS A N 1
ATOM 1212 C CA . LYS A 1 163 ? 73.350 57.134 34.647 1.00 59.56 160 LYS A CA 1
ATOM 1213 C C . LYS A 1 163 ? 74.023 58.060 33.641 1.00 59.67 160 LYS A C 1
ATOM 1214 O O . LYS A 1 163 ? 73.677 58.063 32.466 1.00 59.31 160 LYS A O 1
ATOM 1220 N N . ASN A 1 164 ? 75.001 58.826 34.107 1.00 59.87 161 ASN A N 1
ATOM 1221 C CA . ASN A 1 164 ? 75.659 59.815 33.280 1.00 60.83 161 ASN A CA 1
ATOM 1222 C C . ASN A 1 164 ? 76.391 59.203 32.076 1.00 61.36 161 ASN A C 1
ATOM 1223 O O . ASN A 1 164 ? 76.336 59.749 30.966 1.00 60.88 161 ASN A O 1
ATOM 1228 N N . ARG A 1 165 ? 77.068 58.080 32.301 1.00 62.29 162 ARG A N 1
ATOM 1229 C CA . ARG A 1 165 ? 77.778 57.384 31.226 1.00 63.92 162 ARG A CA 1
ATOM 1230 C C . ARG A 1 165 ? 76.818 56.980 30.124 1.00 64.07 162 ARG A C 1
ATOM 1231 O O . ARG A 1 165 ? 77.077 57.209 28.951 1.00 63.84 162 ARG A O 1
ATOM 1239 N N . TRP A 1 166 ? 75.702 56.385 30.537 1.00 65.00 163 TRP A N 1
ATOM 1240 C CA . TRP A 1 166 ? 74.589 56.031 29.661 1.00 65.68 163 TRP A CA 1
ATOM 1241 C C . TRP A 1 166 ? 74.088 57.260 28.915 1.00 65.43 163 TRP A C 1
ATOM 1242 O O . TRP A 1 166 ? 74.051 57.263 27.681 1.00 64.94 163 TRP A O 1
ATOM 1253 N N . LEU A 1 167 ? 73.729 58.305 29.662 1.00 64.85 164 LEU A N 1
ATOM 1254 C CA . LEU A 1 167 ? 73.260 59.558 29.059 1.00 65.08 164 LEU A CA 1
ATOM 1255 C C . LEU A 1 167 ? 74.225 60.062 27.998 1.00 65.49 164 LEU A C 1
ATOM 1256 O O . LEU A 1 167 ? 73.810 60.368 26.885 1.00 65.87 164 LEU A O 1
ATOM 1261 N N . LYS A 1 168 ? 75.512 60.125 28.328 1.00 66.29 165 LYS A N 1
ATOM 1262 C CA . LYS A 1 168 ? 76.511 60.636 27.390 1.00 67.14 165 LYS A CA 1
ATOM 1263 C C . LYS A 1 168 ? 76.682 59.707 26.183 1.00 67.92 165 LYS A C 1
ATOM 1264 O O . LYS A 1 168 ? 76.950 60.164 25.065 1.00 67.95 165 LYS A O 1
ATOM 1270 N N . GLU A 1 169 ? 76.536 58.403 26.428 1.00 68.59 166 GLU A N 1
ATOM 1271 C CA . GLU A 1 169 ? 76.624 57.380 25.389 1.00 69.25 166 GLU A CA 1
ATOM 1272 C C . GLU A 1 169 ? 75.486 57.564 24.404 1.00 68.47 166 GLU A C 1
ATOM 1273 O O . GLU A 1 169 ? 75.623 57.229 23.235 1.00 68.82 166 GLU A O 1
ATOM 1279 N N . LEU A 1 170 ? 74.367 58.099 24.899 1.00 67.75 167 LEU A N 1
ATOM 1280 C CA . LEU A 1 170 ? 73.192 58.408 24.081 1.00 67.17 167 LEU A CA 1
ATOM 1281 C C . LEU A 1 170 ? 73.269 59.777 23.402 1.00 66.68 167 LEU A C 1
ATOM 1282 O O . LEU A 1 170 ? 72.299 60.197 22.778 1.00 66.92 167 LEU A O 1
ATOM 1287 N N . GLY A 1 171 ? 74.402 60.469 23.538 1.00 66.15 168 GLY A N 1
ATOM 1288 C CA . GLY A 1 171 ? 74.610 61.783 22.909 1.00 65.54 168 GLY A CA 1
ATOM 1289 C C . GLY A 1 171 ? 74.174 63.031 23.677 1.00 65.35 168 GLY A C 1
ATOM 1290 O O . GLY A 1 171 ? 74.275 64.142 23.157 1.00 65.78 168 GLY A O 1
ATOM 1291 N N . LEU A 1 172 ? 73.719 62.871 24.919 1.00 64.86 169 LEU A N 1
ATOM 1292 C CA . LEU A 1 172 ? 73.131 63.981 25.691 1.00 64.16 169 LEU A CA 1
ATOM 1293 C C . LEU A 1 172 ? 74.134 64.757 26.552 1.00 63.85 169 LEU A C 1
ATOM 1294 O O . LEU A 1 172 ? 75.216 64.254 26.842 1.00 64.28 169 LEU A O 1
ATOM 1299 N N . GLN A 1 173 ? 73.778 65.987 26.931 1.00 62.96 170 GLN A N 1
ATOM 1300 C CA . GLN A 1 173 ? 74.540 66.759 27.890 1.00 62.38 170 GLN A CA 1
ATOM 1301 C C . GLN A 1 173 ? 74.014 66.431 29.303 1.00 61.68 170 GLN A C 1
ATOM 1302 O O . GLN A 1 173 ? 72.821 66.201 29.489 1.00 61.22 170 GLN A O 1
ATOM 1308 N N . VAL A 1 174 ? 74.915 66.422 30.283 1.00 60.32 1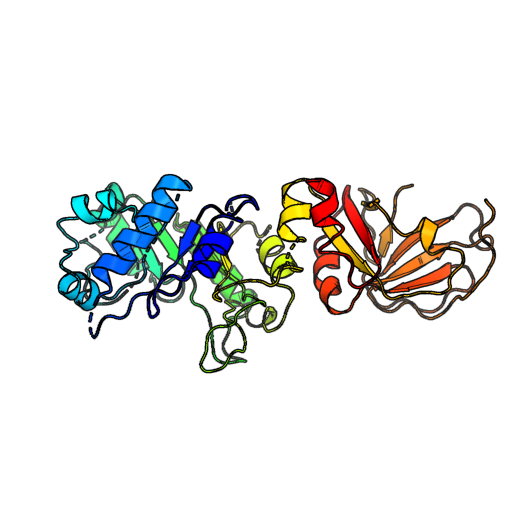71 VAL A N 1
ATOM 1309 C CA . VAL A 1 174 ? 74.584 66.089 31.671 1.00 58.83 171 VAL A CA 1
ATOM 1310 C C . VAL A 1 174 ? 74.780 67.321 32.539 1.00 58.58 171 VAL A C 1
ATOM 1311 O O . VAL A 1 174 ? 75.877 67.885 32.577 1.00 57.71 171 VAL A O 1
ATOM 1315 N N . PHE A 1 175 ? 73.701 67.722 33.213 1.00 58.18 172 PHE A N 1
ATOM 1316 C CA . PHE A 1 175 ? 73.668 68.870 34.109 1.00 57.49 172 PHE A CA 1
ATOM 1317 C C . PHE A 1 175 ? 73.285 68.366 35.516 1.00 58.04 172 PHE A C 1
ATOM 1318 O O . PHE A 1 175 ? 72.389 67.512 35.686 1.00 56.89 172 PHE A O 1
ATOM 1326 N N . THR A 1 176 ? 73.924 68.944 36.521 1.00 57.07 173 THR A N 1
ATOM 1327 C CA . THR A 1 176 ? 73.756 68.514 37.889 1.00 57.14 173 THR A CA 1
ATOM 1328 C C . THR A 1 176 ? 73.780 69.735 38.817 1.00 56.61 173 THR A C 1
ATOM 1329 O O . THR A 1 176 ? 74.287 70.808 38.447 1.00 56.45 173 THR A O 1
ATOM 1333 N N . PHE A 1 177 ? 73.252 69.569 40.023 1.00 55.95 174 PHE A N 1
ATOM 1334 C CA . PHE A 1 177 ? 73.267 70.627 41.007 1.00 55.85 174 PHE A CA 1
ATOM 1335 C C . PHE A 1 177 ? 74.267 70.374 42.137 1.00 56.87 174 PHE A C 1
ATOM 1336 O O . PHE A 1 177 ? 74.611 69.226 42.442 1.00 56.68 174 PHE A O 1
ATOM 1344 N N . VAL A 1 178 ? 74.701 71.460 42.780 1.00 56.53 175 VAL A N 1
ATOM 1345 C CA . VAL A 1 178 ? 75.311 71.352 44.089 1.00 56.37 175 VAL A CA 1
ATOM 1346 C C . VAL A 1 178 ? 74.486 72.285 44.976 1.00 57.08 175 VAL A C 1
ATOM 1347 O O . VAL A 1 178 ? 73.853 73.222 44.474 1.00 56.61 175 VAL A O 1
ATOM 1351 N N . PRO A 1 179 ? 74.527 72.066 46.309 1.00 56.90 176 PRO A N 1
ATOM 1352 C CA . PRO A 1 179 ? 73.795 72.973 47.186 1.00 56.44 176 PRO A CA 1
ATOM 1353 C C . PRO A 1 179 ? 74.535 74.308 47.326 1.00 56.93 176 PRO A C 1
ATOM 1354 O O . PRO A 1 179 ? 75.730 74.411 46.992 1.00 57.56 176 PRO A O 1
ATOM 1358 N N . GLY A 1 180 ? 73.826 75.332 47.776 1.00 56.87 177 GLY A N 1
ATOM 1359 C CA . GLY A 1 180 ? 74.461 76.592 48.147 1.00 56.99 177 GLY A CA 1
ATOM 1360 C C . GLY A 1 180 ? 74.529 76.721 49.667 1.00 57.52 177 GLY A C 1
ATOM 1361 O O . GLY A 1 180 ? 73.867 75.964 50.393 1.00 57.83 177 GLY A O 1
ATOM 1362 N N . ASP A 1 181 ? 75.312 77.680 50.153 1.00 57.02 178 ASP A N 1
ATOM 1363 C CA . ASP A 1 181 ? 75.535 77.842 51.583 1.00 56.88 178 ASP A CA 1
ATOM 1364 C C . ASP A 1 181 ? 75.385 79.280 52.057 1.00 57.22 178 ASP A C 1
ATOM 1365 O O . ASP A 1 181 ? 75.816 79.594 53.176 1.00 57.52 178 ASP A O 1
ATOM 1370 N N . GLY A 1 182 ? 74.800 80.141 51.215 1.00 57.33 179 GLY A N 1
ATOM 1371 C CA . GLY A 1 182 ? 74.418 81.503 51.586 1.00 57.68 179 GLY A CA 1
ATOM 1372 C C . GLY A 1 182 ? 72.963 81.458 52.071 1.00 59.15 179 GLY A C 1
ATOM 1373 O O . GLY A 1 182 ? 72.685 80.989 53.184 1.00 58.94 179 GLY A O 1
ATOM 1374 N N . GLN A 1 183 ? 72.047 81.931 51.222 1.00 58.85 180 GLN A N 1
ATOM 1375 C CA . GLN A 1 183 ? 70.613 81.743 51.381 1.00 59.89 180 GLN A CA 1
ATOM 1376 C C . GLN A 1 183 ? 70.141 80.393 50.872 1.00 58.64 180 GLN A C 1
ATOM 1377 O O . GLN A 1 183 ? 70.122 80.156 49.651 1.00 58.17 180 GLN A O 1
ATOM 1383 N N . THR A 1 184 ? 69.721 79.538 51.798 1.00 57.60 181 THR A N 1
ATOM 1384 C CA . THR A 1 184 ? 69.226 78.211 51.433 1.00 58.13 181 THR A CA 1
ATOM 1385 C C . THR A 1 184 ? 67.706 78.252 51.233 1.00 57.83 181 THR A C 1
ATOM 1386 O O . THR A 1 184 ? 67.015 79.045 51.865 1.00 57.01 181 THR A O 1
ATOM 1390 N N . ARG A 1 185 ? 67.205 77.407 50.339 1.00 57.96 182 ARG A N 1
ATOM 1391 C CA . ARG A 1 185 ? 65.779 77.363 50.026 1.00 58.94 182 ARG A CA 1
ATOM 1392 C C . ARG A 1 185 ? 65.043 76.624 51.142 1.00 58.24 182 ARG A C 1
ATOM 1393 O O . ARG A 1 185 ? 65.499 75.567 51.603 1.00 57.66 182 ARG A O 1
ATOM 1401 N N . GLY A 1 186 ? 63.917 77.198 51.568 1.00 58.20 183 GLY A N 1
ATOM 1402 C CA . GLY A 1 186 ? 62.975 76.565 52.481 1.00 57.85 183 GLY A CA 1
ATOM 1403 C C . GLY A 1 186 ? 62.197 75.469 51.783 1.00 58.76 183 GLY A C 1
ATOM 1404 O O . GLY A 1 186 ? 62.336 75.261 50.558 1.00 58.42 183 GLY A O 1
ATOM 1405 N N . PRO A 1 187 ? 61.356 74.744 52.536 1.00 59.21 184 PRO A N 1
ATOM 1406 C CA . PRO A 1 187 ? 61.052 74.892 53.958 1.00 59.16 184 PRO A CA 1
ATOM 1407 C C . PRO A 1 187 ? 62.025 74.147 54.909 1.00 58.58 184 PRO A C 1
ATOM 1408 O O . PRO A 1 187 ? 61.995 74.388 56.121 1.00 59.27 184 PRO A O 1
ATOM 1412 N N . ILE A 1 188 ? 62.893 73.292 54.360 1.00 58.36 185 ILE A N 1
ATOM 1413 C CA . ILE A 1 188 ? 6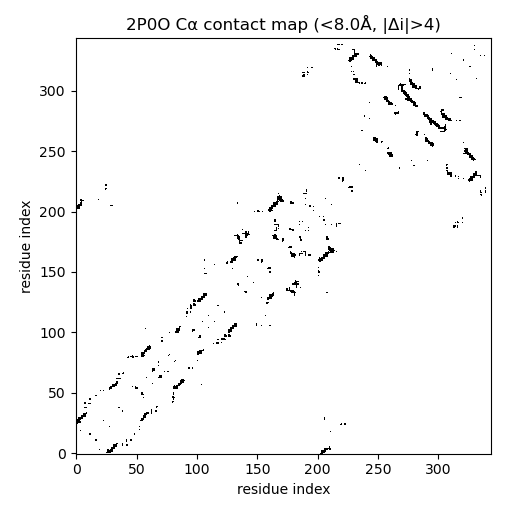3.821 72.508 55.178 1.00 56.75 185 ILE A CA 1
ATOM 1414 C C . ILE A 1 188 ? 65.168 73.189 55.410 1.00 56.04 185 ILE A C 1
ATOM 1415 O O . ILE A 1 188 ? 65.755 72.991 56.456 1.00 56.08 185 ILE A O 1
ATOM 1420 N N . PHE A 1 189 ? 65.653 73.998 54.459 1.00 55.04 186 PHE A N 1
ATOM 1421 C CA . PHE A 1 189 ? 66.919 74.758 54.635 1.00 54.66 186 PHE A CA 1
ATOM 1422 C C . PHE A 1 189 ? 68.158 73.883 54.827 1.00 54.82 186 PHE A C 1
ATOM 1423 O O . PHE A 1 189 ? 69.123 74.283 55.495 1.00 55.79 186 PHE A O 1
ATOM 1431 N N . ALA A 1 190 ? 68.125 72.689 54.245 1.00 53.81 187 ALA A N 1
ATOM 1432 C CA . ALA A 1 190 ? 69.209 71.750 54.346 1.00 53.81 187 ALA A CA 1
ATOM 1433 C C . ALA A 1 190 ? 70.014 71.690 53.040 1.00 53.75 187 ALA A C 1
ATOM 1434 O O . ALA A 1 190 ? 70.844 70.771 52.863 1.00 55.00 187 ALA A O 1
ATOM 1436 N N . GLY A 1 191 ? 69.762 72.622 52.132 1.00 52.67 188 GLY A N 1
ATOM 1437 C CA . GLY A 1 191 ? 70.544 72.694 50.873 1.00 52.47 188 GLY A CA 1
ATOM 1438 C C . GLY A 1 191 ? 69.856 71.887 49.790 1.00 52.66 188 GLY A C 1
ATOM 1439 O O . GLY A 1 191 ? 69.045 71.029 50.093 1.00 52.82 188 GLY A O 1
ATOM 1440 N N . LEU A 1 192 ? 70.166 72.168 48.529 1.00 53.98 189 LEU A N 1
ATOM 1441 C CA . LEU A 1 192 ? 69.585 71.468 47.381 1.00 53.66 189 LEU A CA 1
ATOM 1442 C C . LEU A 1 192 ? 70.666 70.772 46.584 1.00 54.92 189 LEU A C 1
ATOM 1443 O O . LEU A 1 192 ? 71.000 71.181 45.453 1.00 54.19 189 LEU A O 1
ATOM 1448 N N . PRO A 1 193 ? 71.211 69.690 47.153 1.00 55.24 190 PRO A N 1
ATOM 1449 C CA . PRO A 1 193 ? 72.194 68.963 46.390 1.00 55.02 190 PRO A CA 1
ATOM 1450 C C . PRO A 1 193 ? 71.511 67.982 45.442 1.00 54.72 190 PRO A C 1
ATOM 1451 O O . PRO A 1 193 ? 70.365 67.602 45.655 1.00 55.72 190 PRO A O 1
ATOM 1455 N N . THR A 1 194 ? 72.226 67.560 44.415 1.00 53.88 191 THR A N 1
ATOM 1456 C CA . THR A 1 194 ? 71.904 66.338 43.696 1.00 52.39 191 THR A CA 1
ATOM 1457 C C . THR A 1 194 ? 72.444 65.101 44.436 1.00 51.84 191 THR A C 1
ATOM 1458 O O . THR A 1 194 ? 71.711 64.152 44.628 1.00 51.71 191 THR A O 1
ATOM 1462 N N . LEU A 1 195 ? 73.726 65.098 44.790 1.00 50.94 192 LEU A N 1
ATOM 1463 C CA . LEU A 1 195 ? 74.353 63.937 45.394 1.00 51.88 192 LEU A CA 1
ATOM 1464 C C . LEU A 1 195 ? 74.292 64.107 46.886 1.00 51.95 192 LEU A C 1
ATOM 1465 O O . LEU A 1 195 ? 74.637 65.171 47.405 1.00 51.21 192 LEU A O 1
ATOM 1470 N N . GLU A 1 196 ? 73.838 63.073 47.574 1.00 52.19 193 GLU A N 1
ATOM 1471 C CA . GLU A 1 196 ? 73.707 63.168 49.037 1.00 52.41 193 GLU A CA 1
ATOM 1472 C C . GLU A 1 196 ? 75.052 63.439 49.723 1.00 53.01 193 GLU A C 1
ATOM 1473 O O . GLU A 1 196 ? 75.068 64.042 50.777 1.00 53.14 193 GLU A O 1
ATOM 1479 N N . LYS A 1 197 ? 76.163 62.937 49.167 1.00 52.51 194 LYS A N 1
ATOM 1480 C CA . LYS A 1 197 ? 77.469 63.186 49.791 1.00 53.41 194 LYS A CA 1
ATOM 1481 C C . LYS A 1 197 ? 77.824 64.684 49.823 1.00 53.12 194 LYS A C 1
ATOM 1482 O O . LYS A 1 197 ? 78.742 65.094 50.516 1.00 54.20 194 LYS A O 1
ATOM 1488 N N . HIS A 1 198 ? 77.102 65.510 49.075 1.00 53.20 195 HIS A N 1
ATOM 1489 C CA . HIS A 1 198 ? 77.356 66.934 49.106 1.00 52.83 195 HIS A CA 1
ATOM 1490 C C . HIS A 1 198 ? 76.558 67.689 50.152 1.00 54.24 195 HIS A C 1
ATOM 1491 O O . HIS A 1 198 ? 76.712 68.894 50.286 1.00 54.25 195 HIS A O 1
ATOM 1498 N N . ARG A 1 199 ? 75.718 66.965 50.894 1.00 54.43 196 ARG A N 1
ATOM 1499 C CA . ARG A 1 199 ? 74.832 67.569 51.872 1.00 54.96 196 ARG A CA 1
ATOM 1500 C C . ARG A 1 199 ? 75.664 68.274 52.934 1.00 54.37 196 ARG A C 1
ATOM 1501 O O . ARG A 1 199 ? 76.487 67.651 53.605 1.00 53.30 196 ARG A O 1
ATOM 1509 N N . GLY A 1 200 ? 75.422 69.576 53.074 1.00 54.81 197 GLY A N 1
ATOM 1510 C CA . GLY A 1 200 ? 76.123 70.393 54.051 1.00 55.28 197 GLY A CA 1
ATOM 1511 C C . GLY A 1 200 ? 77.606 70.553 53.759 1.00 55.97 197 GLY A C 1
ATOM 1512 O O . GLY A 1 200 ? 78.359 70.919 54.665 1.00 56.02 197 GLY A O 1
ATOM 1513 N N . GLN A 1 201 ? 78.032 70.265 52.519 1.00 55.39 198 GLN A N 1
ATOM 1514 C CA . GLN A 1 201 ? 79.466 70.371 52.173 1.00 56.71 198 GLN A CA 1
ATOM 1515 C C . GLN A 1 201 ? 79.796 71.706 51.450 1.00 56.14 198 GLN A C 1
ATOM 1516 O O . GLN A 1 201 ? 78.897 72.410 50.999 1.00 55.36 198 GLN A O 1
ATOM 1522 N N . ASN A 1 202 ? 81.083 72.038 51.383 1.00 55.41 199 ASN A N 1
ATOM 1523 C CA . ASN A 1 202 ? 81.577 73.232 50.686 1.00 55.92 199 ASN A CA 1
ATOM 1524 C C . ASN A 1 202 ? 81.130 73.145 49.232 1.00 55.45 199 ASN A C 1
ATOM 1525 O O . ASN A 1 202 ? 81.536 72.235 48.528 1.00 54.74 199 ASN A O 1
ATOM 1530 N N . PRO A 1 203 ? 80.242 74.054 48.808 1.00 55.40 200 PRO A N 1
ATOM 1531 C CA . PRO A 1 203 ? 79.769 74.064 47.420 1.00 55.32 200 PRO A CA 1
ATOM 1532 C C . PRO A 1 203 ? 80.876 74.222 46.381 1.00 55.37 200 PRO A C 1
ATOM 1533 O O . PRO A 1 203 ? 80.783 73.643 45.283 1.00 56.65 200 PRO A O 1
ATOM 1537 N N . PHE A 1 204 ? 81.908 75.001 46.694 1.00 54.67 201 PHE A N 1
ATOM 1538 C CA . PHE A 1 204 ? 83.027 75.172 45.761 1.00 54.22 201 PHE A CA 1
ATOM 1539 C C . PHE A 1 204 ? 83.716 73.845 45.494 1.00 54.92 201 PHE A C 1
ATOM 1540 O O . PHE A 1 204 ? 83.972 73.508 44.345 1.00 54.89 201 PHE A O 1
ATOM 1548 N N . ALA A 1 205 ? 84.036 73.106 46.563 1.00 55.02 202 ALA A N 1
ATOM 1549 C CA . ALA A 1 205 ? 84.691 71.818 46.396 1.00 55.49 202 ALA A CA 1
ATOM 1550 C C . ALA A 1 205 ? 83.772 70.841 45.644 1.00 55.35 202 ALA A C 1
ATOM 1551 O O . ALA A 1 205 ? 84.240 70.039 44.859 1.00 55.35 202 ALA A O 1
ATOM 1553 N N . ALA A 1 206 ? 82.472 70.914 45.920 1.00 55.44 203 ALA A N 1
ATOM 1554 C CA . ALA A 1 206 ? 81.504 70.029 45.297 1.00 55.47 203 ALA A CA 1
ATOM 1555 C C . ALA A 1 206 ? 81.433 70.293 43.787 1.00 55.87 203 ALA A C 1
ATOM 1556 O O . ALA A 1 206 ? 81.528 69.356 42.990 1.00 56.02 203 ALA A O 1
ATOM 1558 N N . ALA A 1 207 ? 81.349 71.573 43.418 1.00 55.13 204 ALA A N 1
ATOM 1559 C CA . ALA A 1 207 ? 81.237 72.000 42.019 1.00 56.69 204 ALA A CA 1
ATOM 1560 C C . ALA A 1 207 ? 82.475 71.667 41.208 1.00 56.87 204 ALA A C 1
ATOM 1561 O O . ALA A 1 207 ? 82.401 71.035 40.156 1.00 56.99 204 ALA A O 1
ATOM 1563 N N . VAL A 1 208 ? 83.629 72.076 41.721 1.00 57.63 205 VAL A N 1
ATOM 1564 C CA . VAL A 1 208 ? 84.868 71.766 41.058 1.00 57.32 205 VAL A CA 1
ATOM 1565 C C . VAL A 1 208 ? 85.050 70.251 40.855 1.00 57.33 205 VAL A C 1
ATOM 1566 O O . VAL A 1 208 ? 85.433 69.819 39.748 1.00 57.99 205 VAL A O 1
ATOM 1570 N N . GLY A 1 209 ? 84.781 69.451 41.885 1.00 56.50 206 GLY A N 1
ATOM 1571 C CA . GLY A 1 209 ? 84.942 67.995 41.742 1.00 58.01 206 GLY A CA 1
ATOM 1572 C C . GLY A 1 209 ? 84.030 67.430 40.669 1.00 58.03 206 GLY A C 1
ATOM 1573 O O . GLY A 1 209 ? 84.461 66.645 39.829 1.00 57.89 206 GLY A O 1
ATOM 1574 N N . LEU A 1 210 ? 82.776 67.871 40.662 1.00 58.92 207 LEU A N 1
ATOM 1575 C CA . LEU A 1 210 ? 81.813 67.399 39.676 1.00 61.07 207 LEU A CA 1
ATOM 1576 C C . LEU A 1 210 ? 82.212 67.781 38.267 1.00 61.98 207 LEU A C 1
ATOM 1577 O O . LEU A 1 210 ? 82.126 66.976 37.353 1.00 63.37 207 LEU A O 1
ATOM 1590 N N . ALA A 1 212 ? 85.129 68.194 37.133 1.00 64.95 209 ALA A N 1
ATOM 1591 C CA . ALA A 1 212 ? 86.256 67.376 36.673 1.00 64.82 209 ALA A CA 1
ATOM 1592 C C . ALA A 1 212 ? 85.784 66.011 36.182 1.00 64.70 209 ALA A C 1
ATOM 1593 O O . ALA A 1 212 ? 86.497 65.316 35.470 1.00 64.72 209 ALA A O 1
ATOM 1595 N N . ASP A 1 213 ? 84.571 65.620 36.547 1.00 65.00 210 ASP A N 1
ATOM 1596 C CA . ASP A 1 213 ? 84.096 64.295 36.129 1.00 65.03 210 ASP A CA 1
ATOM 1597 C C . ASP A 1 213 ? 83.878 64.296 34.610 1.00 64.61 210 ASP A C 1
ATOM 1598 O O . ASP A 1 213 ? 83.226 65.203 34.085 1.00 64.39 210 ASP A O 1
ATOM 1603 N N . PRO A 1 214 ? 84.443 63.305 33.892 1.00 64.75 211 PRO A N 1
ATOM 1604 C CA . PRO A 1 214 ? 84.358 63.326 32.429 1.00 64.43 211 PRO A CA 1
ATOM 1605 C C . PRO A 1 214 ? 82.930 63.172 31.886 1.00 64.49 211 PRO A C 1
ATOM 1606 O O . PRO A 1 214 ? 82.692 63.412 30.698 1.00 64.40 211 PRO A O 1
ATOM 1610 N N . TYR A 1 215 ? 81.988 62.804 32.748 1.00 63.54 212 TYR A N 1
ATOM 1611 C CA . TYR A 1 215 ? 80.602 62.617 32.315 1.00 63.74 212 TYR A CA 1
ATOM 1612 C C . TYR A 1 215 ? 79.606 63.684 32.774 1.00 62.71 212 TYR A C 1
ATOM 1613 O O . TYR A 1 215 ? 78.401 63.511 32.602 1.00 63.19 212 TYR A O 1
ATOM 1622 N N . VAL A 1 216 ? 80.106 64.764 33.369 1.00 60.90 213 VAL A N 1
ATOM 1623 C CA . VAL A 1 216 ? 79.263 65.892 33.770 1.00 58.92 213 VAL A CA 1
ATOM 1624 C C . VAL A 1 216 ? 79.645 67.073 32.884 1.00 59.16 213 VAL A C 1
ATOM 1625 O O . VAL A 1 216 ? 80.843 67.372 32.705 1.00 59.24 213 VAL A O 1
ATOM 1629 N N . ASP A 1 217 ? 78.660 67.764 32.343 1.00 58.48 214 ASP A N 1
ATOM 1630 C CA . ASP A 1 217 ? 78.983 68.883 31.469 1.00 59.86 214 ASP A CA 1
ATOM 1631 C C . ASP A 1 217 ? 78.801 70.218 32.171 1.00 59.81 214 ASP A C 1
ATOM 1632 O O . ASP A 1 217 ? 79.479 71.198 31.832 1.00 60.42 214 ASP A O 1
ATOM 1637 N N . ALA A 1 218 ? 77.933 70.250 33.181 1.00 59.13 215 ALA A N 1
ATOM 1638 C CA . ALA A 1 218 ? 77.607 71.508 33.851 1.00 58.74 215 ALA A CA 1
ATOM 1639 C C . ALA A 1 218 ? 77.219 71.328 35.301 1.00 58.35 215 ALA A C 1
ATOM 1640 O O . ALA A 1 218 ? 76.632 70.301 35.675 1.00 58.56 215 ALA A O 1
ATOM 1642 N N . VAL A 1 219 ? 77.553 72.322 36.121 1.00 57.60 216 VAL A N 1
ATOM 1643 C CA . VAL A 1 219 ? 77.213 72.291 37.534 1.00 57.32 216 VAL A CA 1
ATOM 1644 C C . VAL A 1 219 ? 76.550 73.610 37.940 1.00 57.34 216 VAL A C 1
ATOM 1645 O O . VAL A 1 219 ? 77.113 74.685 37.681 1.00 56.23 216 VAL A O 1
ATOM 1649 N N . TYR A 1 220 ? 75.369 73.496 38.572 1.00 56.95 217 TYR A N 1
ATOM 1650 C CA . TYR A 1 220 ? 74.573 74.623 39.035 1.00 57.10 217 TYR A CA 1
ATOM 1651 C C . TYR A 1 220 ? 74.402 74.645 40.549 1.00 56.94 217 TYR A C 1
ATOM 1652 O O . TYR A 1 220 ? 74.151 73.621 41.172 1.00 56.68 217 TYR A O 1
ATOM 1661 N N . ILE A 1 221 ? 74.488 75.833 41.130 1.00 56.94 218 ILE A N 1
ATOM 1662 C CA . ILE A 1 221 ? 74.083 76.027 42.515 1.00 56.11 218 ILE A CA 1
ATOM 1663 C C . ILE A 1 221 ? 72.568 75.836 42.579 1.00 55.91 218 ILE A C 1
ATOM 1664 O O . ILE A 1 221 ? 71.820 76.532 41.866 1.00 55.67 218 ILE A O 1
ATOM 1669 N N . GLY A 1 222 ? 72.124 74.921 43.449 1.00 55.40 219 GLY A N 1
ATOM 1670 C CA . GLY A 1 222 ? 70.694 74.650 43.625 1.00 54.89 219 GLY A CA 1
ATOM 1671 C C . GLY A 1 222 ? 69.993 75.690 44.469 1.00 55.52 219 GLY A C 1
ATOM 1672 O O . GLY A 1 222 ? 68.880 76.130 44.123 1.00 56.13 219 GLY A O 1
ATOM 1673 N N . ASP A 1 223 ? 70.603 76.085 45.596 1.00 55.13 220 ASP A N 1
ATOM 1674 C CA . ASP A 1 223 ? 69.987 77.101 46.462 1.00 54.24 220 ASP A CA 1
ATOM 1675 C C . ASP A 1 223 ? 70.089 78.542 45.908 1.00 54.33 220 ASP A C 1
ATOM 1676 O O . ASP A 1 223 ? 70.846 78.784 44.961 1.00 53.32 220 ASP A O 1
ATOM 1681 N N . PRO A 1 224 ? 69.313 79.497 46.480 1.00 53.59 221 PRO A N 1
ATOM 1682 C CA . PRO A 1 224 ? 69.367 80.897 46.039 1.00 54.66 221 PRO A CA 1
ATOM 1683 C C . PRO A 1 224 ? 70.750 81.564 45.923 1.00 55.83 221 PRO A C 1
ATOM 1684 O O . PRO A 1 224 ? 70.965 82.318 44.972 1.00 56.64 221 PRO A O 1
ATOM 1688 N N . THR A 1 225 ? 71.645 81.346 46.885 1.00 55.74 222 THR A N 1
ATOM 1689 C CA . THR A 1 225 ? 72.959 81.970 46.856 1.00 55.69 222 THR A CA 1
ATOM 1690 C C . THR A 1 225 ? 73.982 81.085 47.562 1.00 55.60 222 THR A C 1
ATOM 1691 O O . THR A 1 225 ? 73.645 80.163 48.336 1.00 55.53 222 THR A O 1
ATOM 1695 N N . ILE A 1 226 ? 75.248 81.387 47.296 1.00 55.66 223 ILE A N 1
ATOM 1696 C CA . ILE A 1 226 ? 76.354 80.841 48.076 1.00 54.60 223 ILE A CA 1
ATOM 1697 C C . ILE A 1 226 ? 76.853 81.971 48.959 1.00 54.49 223 ILE A C 1
ATOM 1698 O O . ILE A 1 226 ? 76.553 83.130 48.678 1.00 53.11 223 ILE A O 1
ATOM 1703 N N . SER A 1 227 ? 77.598 81.647 50.015 1.00 53.87 224 SER A N 1
ATOM 1704 C CA . SER A 1 227 ? 78.144 82.672 50.907 1.00 53.40 224 SER A CA 1
ATOM 1705 C C . SER A 1 227 ? 79.266 83.457 50.213 1.00 53.75 224 SER A C 1
ATOM 1706 O O . SER A 1 227 ? 79.833 82.993 49.226 1.00 53.08 224 SER A O 1
ATOM 1709 N N . GLU A 1 228 ? 79.575 84.648 50.730 1.00 54.04 225 GLU A N 1
ATOM 1710 C CA . GLU A 1 228 ? 80.715 85.430 50.266 1.00 55.19 225 GLU A CA 1
ATOM 1711 C C . GLU A 1 228 ? 82.032 84.635 50.257 1.00 55.14 225 GLU A C 1
ATOM 1712 O O . GLU A 1 228 ? 82.843 84.771 49.329 1.00 56.08 225 GLU A O 1
ATOM 1718 N N . ARG A 1 229 ? 82.232 83.808 51.281 1.00 54.85 226 ARG A N 1
ATOM 1719 C CA . ARG A 1 229 ? 83.417 82.992 51.428 1.00 54.98 226 ARG A CA 1
ATOM 1720 C C . ARG A 1 229 ? 83.570 82.030 50.253 1.00 55.56 226 ARG A C 1
ATOM 1721 O O . ARG A 1 229 ? 84.680 81.815 49.705 1.00 54.99 226 ARG A O 1
ATOM 1729 N N . THR A 1 230 ? 82.445 81.410 49.908 1.00 54.95 227 THR A N 1
ATOM 1730 C CA . THR A 1 230 ? 82.408 80.432 48.847 1.00 55.03 227 THR A CA 1
ATOM 1731 C C . THR A 1 230 ? 82.574 81.112 47.488 1.00 54.45 227 THR A C 1
ATOM 1732 O O . THR A 1 230 ? 83.284 80.607 46.630 1.00 53.87 227 THR A O 1
ATOM 1744 N N . ALA A 1 232 ? 84.303 83.739 46.980 1.00 56.32 229 ALA A N 1
ATOM 1745 C CA . ALA A 1 232 ? 85.727 84.103 46.964 1.00 56.32 229 ALA A CA 1
ATOM 1746 C C . ALA A 1 232 ? 86.564 82.930 46.514 1.00 56.24 229 ALA A C 1
ATOM 1747 O O . ALA A 1 232 ? 87.556 83.125 45.814 1.00 56.37 229 ALA A O 1
ATOM 1749 N N . GLN A 1 233 ? 86.164 81.712 46.919 1.00 55.64 230 GLN A N 1
ATOM 1750 C CA . GLN A 1 233 ? 86.879 80.505 46.520 1.00 55.40 230 GLN A CA 1
ATOM 1751 C C . GLN A 1 233 ? 86.693 80.267 45.011 1.00 55.94 230 GLN A C 1
ATOM 1752 O O . GLN A 1 233 ? 87.681 80.003 44.317 1.00 55.64 230 GLN A O 1
ATOM 1758 N N . PHE A 1 234 ? 85.448 80.375 44.516 1.00 54.97 231 PHE A N 1
ATOM 1759 C CA . PHE A 1 234 ? 85.194 80.292 43.082 1.00 55.88 231 PHE A CA 1
ATOM 1760 C C . PHE A 1 234 ? 86.031 81.328 42.362 1.00 56.11 231 PHE A C 1
ATOM 1761 O O . PHE A 1 234 ? 86.736 81.000 41.406 1.00 56.77 231 PHE A O 1
ATOM 1769 N N . GLY A 1 235 ? 85.965 82.567 42.847 1.00 56.17 232 GLY A N 1
ATOM 1770 C CA . GLY A 1 235 ? 86.602 83.682 42.194 1.00 56.66 232 GLY A CA 1
ATOM 1771 C C . GLY A 1 235 ? 88.092 83.488 42.154 1.00 56.95 232 GLY A C 1
ATOM 1772 O O . GLY A 1 235 ? 88.718 83.720 41.121 1.00 58.07 232 GLY A O 1
ATOM 1773 N N . TYR A 1 236 ? 88.671 83.084 43.272 1.00 56.98 233 TYR A N 1
ATOM 1774 C CA . TYR A 1 236 ? 90.115 82.883 43.349 1.00 58.15 233 TYR A CA 1
ATOM 1775 C C . TYR A 1 236 ? 90.571 81.793 42.354 1.00 57.78 233 TYR A C 1
ATOM 1776 O O . TYR A 1 236 ? 91.565 81.947 41.639 1.00 57.38 233 TYR A O 1
ATOM 1785 N N . TYR A 1 237 ? 89.830 80.691 42.312 1.00 57.63 234 TYR A N 1
ATOM 1786 C CA . TYR A 1 237 ? 90.119 79.604 41.400 1.00 57.13 234 TYR A CA 1
ATOM 1787 C C . TYR A 1 237 ? 89.950 80.055 39.963 1.00 57.71 234 TYR A C 1
ATOM 1788 O O . TYR A 1 237 ? 90.744 79.725 39.087 1.00 57.28 234 TYR A O 1
ATOM 1797 N N . HIS A 1 238 ? 88.894 80.810 39.703 1.00 57.72 235 HIS A N 1
ATOM 1798 C CA . HIS A 1 238 ? 88.607 81.214 38.328 1.00 58.28 235 HIS A CA 1
ATOM 1799 C C . HIS A 1 238 ? 89.676 82.187 37.779 1.00 58.23 235 HIS A C 1
ATOM 1800 O O . HIS A 1 238 ? 90.104 82.074 36.628 1.00 58.53 235 HIS A O 1
ATOM 1807 N N . GLN A 1 239 ? 90.154 83.100 38.612 1.00 57.85 236 GLN A N 1
ATOM 1808 C CA . GLN A 1 239 ? 91.139 84.085 38.151 1.00 57.50 236 GLN A CA 1
ATOM 1809 C C . GLN A 1 239 ? 92.569 83.587 38.140 1.00 56.50 236 GLN A C 1
ATOM 1810 O O . GLN A 1 239 ? 93.377 84.041 37.326 1.00 55.90 236 GLN A O 1
ATOM 1816 N N . THR A 1 240 ? 92.894 82.685 39.055 1.00 55.91 237 THR A N 1
ATOM 1817 C CA . THR A 1 240 ? 94.298 82.287 39.275 1.00 54.94 237 THR A CA 1
ATOM 1818 C C . THR A 1 240 ? 94.592 80.798 39.105 1.00 54.93 237 THR A C 1
ATOM 1819 O O . THR A 1 240 ? 95.758 80.397 39.165 1.00 54.92 237 THR A O 1
ATOM 1823 N N . ASN A 1 241 ? 93.553 79.968 38.948 1.00 54.79 238 ASN A N 1
ATOM 1824 C CA A ASN A 1 241 ? 93.740 78.513 38.913 0.50 54.53 238 ASN A CA 1
ATOM 1825 C CA B ASN A 1 241 ? 93.712 78.508 38.932 0.50 54.92 238 ASN A CA 1
ATOM 1826 C C . ASN A 1 241 ? 94.238 77.948 40.256 1.00 54.42 238 ASN A C 1
ATOM 1827 O O . ASN A 1 241 ? 94.712 76.823 40.319 1.00 55.43 238 ASN A O 1
ATOM 1836 N N . GLN A 1 242 ? 94.141 78.727 41.321 1.00 53.18 239 GLN A N 1
ATOM 1837 C CA . GLN A 1 242 ? 94.615 78.275 42.621 1.00 50.79 239 GLN A CA 1
ATOM 1838 C C . GLN A 1 242 ? 93.449 77.948 43.511 1.00 49.75 239 GLN A C 1
ATOM 1839 O O . GLN A 1 242 ? 92.428 78.663 43.482 1.00 50.49 239 GLN A O 1
ATOM 1845 N N . PHE A 1 243 ? 93.616 76.903 44.323 1.00 47.06 240 PHE A N 1
ATOM 1846 C CA . PHE A 1 243 ? 92.683 76.514 45.348 1.00 46.51 240 PHE A CA 1
ATOM 1847 C C . PHE A 1 243 ? 93.002 77.278 46.631 1.00 46.48 240 PHE A C 1
ATOM 1848 O O . PHE A 1 243 ? 94.112 77.203 47.149 1.00 46.74 240 PHE A O 1
ATOM 1856 N N . LEU A 1 244 ? 92.007 77.974 47.158 1.00 46.39 241 LEU A N 1
ATOM 1857 C CA . LEU A 1 244 ? 92.200 78.839 48.294 1.00 45.60 241 LEU A CA 1
ATOM 1858 C C . LEU A 1 244 ? 91.615 78.163 49.516 1.00 45.59 241 LEU A C 1
ATOM 1859 O O . LEU A 1 244 ? 90.418 77.849 49.532 1.00 46.41 241 LEU A O 1
ATOM 1864 N N . LEU A 1 245 ? 92.435 77.969 50.546 1.00 44.77 242 LEU A N 1
ATOM 1865 C CA . LEU A 1 245 ? 91.994 77.263 51.758 1.00 44.28 242 LEU A CA 1
ATOM 1866 C C . LEU A 1 245 ? 92.447 78.003 53.002 1.00 44.06 242 LEU A C 1
ATOM 1867 O O . LEU A 1 245 ? 93.476 78.675 52.979 1.00 44.70 242 LEU A O 1
ATOM 1872 N N . GLU A 1 246 ? 91.680 77.871 54.081 1.00 43.44 243 GLU A N 1
ATOM 1873 C CA . GLU A 1 246 ? 92.005 78.473 55.389 1.00 43.66 243 GLU A CA 1
ATOM 1874 C C . GLU A 1 246 ? 92.626 77.477 56.365 1.00 43.57 243 GLU A C 1
ATOM 1875 O O . GLU A 1 246 ? 92.352 76.274 56.303 1.00 43.51 243 GLU A O 1
ATOM 1881 N N . VAL A 1 247 ? 93.462 77.983 57.266 1.00 42.71 244 VAL A N 1
ATOM 1882 C CA . VAL A 1 247 ? 94.086 77.154 58.276 1.00 43.01 244 VAL A CA 1
ATOM 1883 C C . VAL A 1 247 ? 93.751 77.719 59.628 1.00 42.93 244 VAL A C 1
ATOM 1884 O O . VAL A 1 247 ? 93.457 78.921 59.737 1.00 42.79 244 VAL A O 1
ATOM 1888 N N . ALA A 1 248 ? 93.787 76.866 60.656 1.00 43.56 245 ALA A N 1
ATOM 1889 C CA . ALA A 1 248 ? 93.530 77.302 62.034 1.00 44.20 245 ALA A CA 1
ATOM 1890 C C . ALA A 1 248 ? 94.623 78.253 62.504 1.00 44.71 245 ALA A C 1
ATOM 1891 O O . ALA A 1 248 ? 95.755 78.137 62.055 1.00 44.85 245 ALA A O 1
ATOM 1893 N N . PRO A 1 249 ? 94.305 79.174 63.448 1.00 45.91 246 PRO A N 1
ATOM 1894 C CA . PRO A 1 249 ? 95.355 79.986 64.078 1.00 45.93 246 PRO A CA 1
ATOM 1895 C C . PRO A 1 249 ? 96.441 79.107 64.700 1.00 45.71 246 PRO A C 1
ATOM 1896 O O . PRO A 1 249 ? 96.145 78.025 65.174 1.00 45.49 246 PRO A O 1
ATOM 1900 N N . SER A 1 250 ? 97.688 79.561 64.678 1.00 46.20 247 SER A N 1
ATOM 1901 C CA . SER A 1 250 ? 98.784 78.849 65.319 1.00 46.35 247 SER A CA 1
ATOM 1902 C C . SER A 1 250 ? 99.818 79.806 65.848 1.00 46.69 247 SER A C 1
ATOM 1903 O O . SER A 1 250 ? 99.980 80.913 65.344 1.00 46.39 247 SER A O 1
ATOM 1906 N N . GLU A 1 251 ? 100.535 79.359 66.871 1.00 47.32 248 GLU A N 1
ATOM 1907 C CA . GLU A 1 251 ? 101.557 80.170 67.502 1.00 47.49 248 GLU A CA 1
ATOM 1908 C C . GLU A 1 251 ? 102.908 79.798 66.907 1.00 47.06 248 GLU A C 1
ATOM 1909 O O . GLU A 1 251 ? 103.942 80.372 67.234 1.00 46.17 248 GLU A O 1
ATOM 1915 N N . SER A 1 252 ? 102.888 78.828 66.007 1.00 46.85 249 SER A N 1
ATOM 1916 C CA . SER A 1 252 ? 104.119 78.324 65.425 1.00 47.00 249 SER A CA 1
ATOM 1917 C C . SER A 1 252 ? 105.033 79.434 64.873 1.00 47.65 249 SER A C 1
ATOM 1918 O O . SER A 1 252 ? 104.554 80.392 64.249 1.00 47.92 249 SER A O 1
ATOM 1921 N N . ARG A 1 253 ? 106.339 79.285 65.090 1.00 48.37 250 ARG A N 1
ATOM 1922 C CA . ARG A 1 253 ? 107.352 80.112 64.424 1.00 49.44 250 ARG A CA 1
ATOM 1923 C C . ARG A 1 253 ? 107.383 79.881 62.904 1.00 49.06 250 ARG A C 1
ATOM 1924 O O . ARG A 1 253 ? 107.953 80.682 62.167 1.00 49.35 250 ARG A O 1
ATOM 1932 N N . TYR A 1 254 ? 106.773 78.800 62.439 1.00 47.62 251 TYR A N 1
ATOM 1933 C CA . TYR A 1 254 ? 106.842 78.454 61.029 1.00 47.75 251 TYR A CA 1
ATOM 1934 C C . TYR A 1 254 ? 105.559 78.734 60.280 1.00 47.98 251 TYR A C 1
ATOM 1935 O O . TYR A 1 254 ? 105.420 78.339 59.113 1.00 48.72 251 TYR A O 1
ATOM 1944 N N . LEU A 1 255 ? 104.634 79.429 60.933 1.00 48.12 252 LEU A N 1
ATOM 1945 C CA . LEU A 1 255 ? 103.350 79.724 60.313 1.00 48.17 252 LEU A CA 1
ATOM 1946 C C . LEU A 1 255 ? 103.505 80.543 59.024 1.00 48.85 252 LEU A C 1
ATOM 1947 O O . LEU A 1 255 ? 102.878 80.221 58.010 1.00 47.75 252 LEU A O 1
ATOM 1952 N N . LYS A 1 256 ? 104.347 81.573 59.065 1.00 49.97 253 LYS A N 1
ATOM 1953 C CA . LYS A 1 256 ? 104.551 82.475 57.923 1.00 51.48 253 LYS A CA 1
ATOM 1954 C C . LYS A 1 256 ? 105.203 81.798 56.738 1.00 52.21 253 LYS A C 1
ATOM 1955 O O . LYS A 1 256 ? 104.974 82.195 55.599 1.00 52.83 253 LYS A O 1
ATOM 1961 N N . ARG A 1 257 ? 106.028 80.789 57.007 1.00 52.34 254 ARG A N 1
ATOM 1962 C CA . ARG A 1 257 ? 106.626 80.008 55.950 1.00 53.05 254 ARG A CA 1
ATOM 1963 C C . ARG A 1 257 ? 105.567 79.248 55.215 1.00 52.41 254 ARG A C 1
ATOM 1964 O O . ARG A 1 257 ? 105.705 79.009 54.017 1.00 53.77 254 ARG A O 1
ATOM 1972 N N . ILE A 1 258 ? 104.533 78.809 55.923 1.00 51.54 255 ILE A N 1
ATOM 1973 C CA . ILE A 1 258 ? 103.547 77.989 55.240 1.00 50.84 255 ILE A CA 1
ATOM 1974 C C . ILE A 1 258 ? 102.356 78.738 54.658 1.00 49.96 255 ILE A C 1
ATOM 1975 O O . ILE A 1 258 ? 101.683 78.204 53.790 1.00 50.02 255 ILE A O 1
ATOM 1980 N N . LEU A 1 259 ? 102.096 79.948 55.134 1.00 49.80 256 LEU A N 1
ATOM 1981 C CA . LEU A 1 259 ? 101.050 80.790 54.550 1.00 49.30 256 LEU A CA 1
ATOM 1982 C C . LEU A 1 259 ? 101.519 81.260 53.162 1.00 49.35 256 LEU A C 1
ATOM 1983 O O . LEU A 1 259 ? 102.695 81.553 52.984 1.00 50.34 256 LEU A O 1
ATOM 1988 N N . GLY A 1 260 ? 100.612 81.319 52.189 1.00 48.76 257 GLY A N 1
ATOM 1989 C CA . GLY A 1 260 ? 100.957 81.673 50.810 1.00 47.35 257 GLY A CA 1
ATOM 1990 C C . GLY A 1 260 ? 100.657 80.558 49.809 1.00 46.39 257 GLY A C 1
ATOM 1991 O O . GLY A 1 260 ? 99.954 79.587 50.129 1.00 45.76 257 GLY A O 1
ATOM 1992 N N . THR A 1 261 ? 101.225 80.687 48.607 1.00 45.38 258 THR A N 1
ATOM 1993 C CA . THR A 1 261 ? 100.987 79.761 47.504 1.00 45.91 258 THR A CA 1
ATOM 1994 C C . THR A 1 261 ? 102.021 78.654 47.441 1.00 46.51 258 THR A C 1
ATOM 1995 O O . THR A 1 261 ? 103.217 78.912 47.491 1.00 47.11 258 THR A O 1
ATOM 1999 N N . HIS A 1 262 ? 101.535 77.429 47.283 1.00 47.34 259 HIS A N 1
ATOM 2000 C CA . HIS A 1 262 ? 102.357 76.243 47.084 1.00 47.49 259 HIS A CA 1
ATOM 2001 C C . HIS A 1 262 ? 101.913 75.554 45.788 1.00 48.10 259 HIS A C 1
ATOM 2002 O O . HIS A 1 262 ? 100.752 75.697 45.356 1.00 47.99 259 HIS A O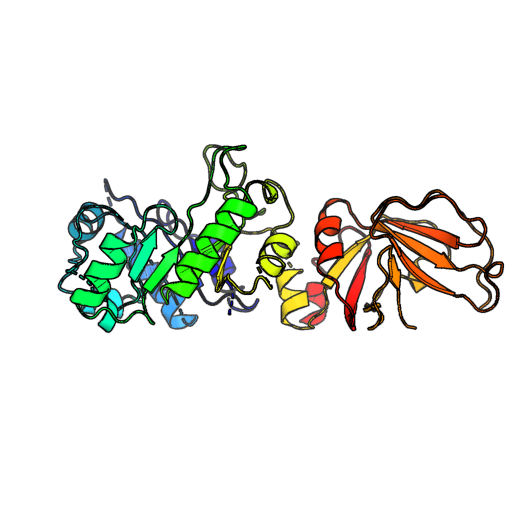 1
ATOM 2009 N N . THR A 1 263 ? 102.846 74.818 45.184 1.00 46.81 260 THR A N 1
ATOM 2010 C CA . THR A 1 263 ? 102.548 73.944 44.073 1.00 47.24 260 THR A CA 1
ATOM 2011 C C . THR A 1 263 ? 102.764 72.498 44.487 1.00 47.62 260 THR A C 1
ATOM 2012 O O . THR A 1 263 ? 103.879 72.110 44.864 1.00 48.10 260 THR A O 1
ATOM 2016 N N . ASN A 1 264 ? 101.712 71.695 44.385 1.00 47.58 261 ASN A N 1
ATOM 2017 C CA . ASN A 1 264 ? 101.847 70.253 44.541 1.00 48.32 261 ASN A CA 1
ATOM 2018 C C . ASN A 1 264 ? 102.752 69.640 43.458 1.00 48.49 261 ASN A C 1
ATOM 2019 O O . ASN A 1 264 ? 102.612 69.914 42.245 1.00 49.11 261 ASN A O 1
ATOM 2024 N N . ARG A 1 265 ? 103.738 68.870 43.909 1.00 49.09 262 ARG A N 1
ATOM 2025 C CA . ARG A 1 265 ? 104.635 68.131 43.017 1.00 49.67 262 ARG A CA 1
ATOM 2026 C C . ARG A 1 265 ? 103.835 67.394 41.968 1.00 49.83 262 ARG A C 1
ATOM 2027 O O . ARG A 1 265 ? 102.742 66.876 42.249 1.00 50.00 262 ARG A O 1
ATOM 2035 N N . LEU A 1 266 ? 104.380 67.351 40.760 1.00 50.07 263 LEU A N 1
ATOM 2036 C CA . LEU A 1 266 ? 103.786 66.619 39.662 1.00 50.14 263 LEU A CA 1
ATOM 2037 C C . LEU A 1 266 ? 103.819 65.083 39.847 1.00 50.98 263 LEU A C 1
ATOM 2038 O O . LEU A 1 266 ? 103.057 64.347 39.199 1.00 51.45 263 LEU A O 1
ATOM 2043 N N . ASP A 1 267 ? 104.714 64.579 40.682 1.00 50.62 264 ASP A N 1
ATOM 2044 C CA . ASP A 1 267 ? 104.598 63.183 41.047 1.00 51.67 264 ASP A CA 1
ATOM 2045 C C . ASP A 1 267 ? 103.972 63.140 42.416 1.00 51.39 264 ASP A C 1
ATOM 2046 O O . ASP A 1 267 ? 104.665 63.106 43.430 1.00 51.64 264 ASP A O 1
ATOM 2051 N N . ALA A 1 268 ? 102.642 63.180 42.419 1.00 50.23 265 ALA A N 1
ATOM 2052 C CA . ALA A 1 268 ? 101.865 63.406 43.631 1.00 49.17 265 ALA A CA 1
ATOM 2053 C C . ALA A 1 268 ? 101.856 62.197 44.566 1.00 47.60 265 ALA A C 1
ATOM 2054 O O . ALA A 1 268 ? 101.571 61.091 44.148 1.00 47.70 265 ALA A O 1
ATOM 2056 N N . ALA A 1 269 ? 102.128 62.449 45.838 1.00 46.11 266 ALA A N 1
ATOM 2057 C CA . ALA A 1 269 ? 102.146 61.426 46.865 1.00 44.70 266 ALA A CA 1
ATOM 2058 C C . ALA A 1 269 ? 100.733 60.936 47.169 1.00 44.82 266 ALA A C 1
ATOM 2059 O O . ALA A 1 269 ? 99.769 61.712 47.097 1.00 44.52 266 ALA A O 1
ATOM 2061 N N . ARG A 1 270 ? 100.614 59.673 47.569 1.00 44.03 267 ARG A N 1
ATOM 2062 C CA . ARG A 1 270 ? 99.350 59.130 48.031 1.00 42.99 267 ARG A CA 1
ATOM 2063 C C . ARG A 1 270 ? 98.913 59.879 49.295 1.00 42.88 267 ARG A C 1
ATOM 2064 O O . ARG A 1 270 ? 97.775 60.292 49.407 1.00 42.22 267 ARG A O 1
ATOM 2072 N N . ASP A 1 271 ? 99.841 60.057 50.237 1.00 43.35 268 ASP A N 1
ATOM 2073 C CA . ASP A 1 271 ? 99.498 60.383 51.621 1.00 44.25 268 ASP A CA 1
ATOM 2074 C C . ASP A 1 271 ? 99.421 61.877 51.930 1.00 44.42 268 ASP A C 1
ATOM 2075 O O . ASP A 1 271 ? 98.808 62.265 52.940 1.00 44.27 268 ASP A O 1
ATOM 2080 N N . VAL A 1 272 ? 100.108 62.684 51.113 1.00 43.90 269 VAL A N 1
ATOM 2081 C CA . VAL A 1 272 ? 100.381 64.088 51.430 1.00 43.33 269 VAL A CA 1
ATOM 2082 C C . VAL A 1 272 ? 100.376 64.917 50.162 1.00 43.57 269 VAL A C 1
ATOM 2083 O O . VAL A 1 272 ? 100.639 64.416 49.059 1.00 42.79 269 VAL A O 1
ATOM 2087 N N . LEU A 1 273 ? 100.070 66.191 50.324 1.00 43.73 270 LEU A N 1
ATOM 2088 C CA . LEU A 1 273 ? 100.407 67.194 49.325 1.00 44.64 270 LEU A CA 1
ATOM 2089 C C . LEU A 1 273 ? 101.838 67.639 49.639 1.00 44.47 270 LEU A C 1
ATOM 2090 O O . LEU A 1 273 ? 102.184 67.821 50.811 1.00 45.38 270 LEU A O 1
ATOM 2095 N N . ARG A 1 274 ? 102.671 67.791 48.625 1.00 44.90 271 ARG A N 1
ATOM 2096 C CA . ARG A 1 274 ? 104.067 68.200 48.857 1.00 46.65 271 ARG A CA 1
ATOM 2097 C C . ARG A 1 274 ? 104.384 69.504 48.162 1.00 48.21 271 ARG A C 1
ATOM 2098 O O . ARG A 1 274 ? 104.287 69.602 46.926 1.00 48.25 271 ARG A O 1
ATOM 2106 N N . SER A 1 275 ? 104.803 70.496 48.943 1.00 51.98 272 SER A N 1
ATOM 2107 C CA . SER A 1 275 ? 105.121 71.808 48.391 1.00 55.57 272 SER A CA 1
ATOM 2108 C C . SER A 1 275 ? 106.489 71.735 47.777 1.00 58.38 272 SER A C 1
ATOM 2109 O O . SER A 1 275 ? 107.502 71.575 48.465 1.00 58.62 272 SER A O 1
ATOM 2112 N N . GLU A 1 276 ? 106.517 71.862 46.460 1.00 62.00 273 GLU A N 1
ATOM 2113 C CA . GLU A 1 276 ? 107.736 71.606 45.724 1.00 65.39 273 GLU A CA 1
ATOM 2114 C C . GLU A 1 276 ? 108.942 72.525 45.991 1.00 66.61 273 GLU A C 1
ATOM 2115 O O . GLU A 1 276 ? 110.063 72.195 45.587 1.00 66.63 273 GLU A O 1
ATOM 2121 N N . LEU A 1 277 ? 108.728 73.633 46.698 1.00 67.86 274 LEU A N 1
ATOM 2122 C CA . LEU A 1 277 ? 109.823 74.562 46.982 1.00 69.42 274 LEU A CA 1
ATOM 2123 C C . LEU A 1 277 ? 110.104 74.732 48.484 1.00 70.13 274 LEU A C 1
ATOM 2124 O O . LEU A 1 277 ? 109.487 74.062 49.330 1.00 70.81 274 LEU A O 1
ATOM 2129 N N . ALA A 1 290 ? 116.054 79.758 58.125 1.00 59.71 287 ALA A N 1
ATOM 2130 C CA . ALA A 1 290 ? 117.178 78.918 57.714 1.00 59.33 287 ALA A CA 1
ATOM 2131 C C . ALA A 1 290 ? 116.985 77.491 58.250 1.00 58.80 287 ALA A C 1
ATOM 2132 O O . ALA A 1 290 ? 116.164 76.741 57.702 1.00 59.52 287 ALA A O 1
ATOM 2134 N N . THR A 1 291 ? 117.723 77.131 59.307 1.00 57.43 288 THR A N 1
ATOM 2135 C CA . THR A 1 291 ? 117.502 75.894 60.062 1.00 56.55 288 THR A CA 1
ATOM 2136 C C . THR A 1 291 ? 116.064 75.821 60.606 1.00 55.65 288 THR A C 1
ATOM 2137 O O . THR A 1 291 ? 115.587 76.771 61.228 1.00 55.22 288 THR A O 1
ATOM 2141 N N . ILE A 1 292 ? 115.380 74.702 60.356 1.00 54.05 289 ILE A N 1
ATOM 2142 C CA . ILE A 1 292 ? 114.077 74.431 60.975 1.00 52.41 289 ILE A CA 1
ATOM 2143 C C . ILE A 1 292 ? 114.324 73.597 62.226 1.00 52.12 289 ILE A C 1
ATOM 2144 O O . ILE A 1 292 ? 114.665 72.428 62.147 1.00 51.32 289 ILE A O 1
ATOM 2149 N N . GLU A 1 293 ? 114.168 74.218 63.388 1.00 51.82 290 GLU A N 1
ATOM 2150 C CA . GLU A 1 293 ? 114.357 73.524 64.651 1.00 51.75 290 GLU A CA 1
ATOM 2151 C C . GLU A 1 293 ? 113.158 72.649 64.961 1.00 50.98 290 GLU A C 1
ATOM 2152 O O . GLU A 1 293 ? 112.045 72.915 64.509 1.00 50.67 290 GLU A O 1
ATOM 2158 N N . SER A 1 294 ? 113.389 71.601 65.731 1.00 50.70 291 SER A N 1
ATOM 2159 C CA . SER A 1 294 ? 112.309 70.820 66.329 1.00 51.27 291 SER A CA 1
ATOM 2160 C C . SER A 1 294 ? 111.345 71.709 67.140 1.00 50.81 291 SER A C 1
ATOM 2161 O O . SER A 1 294 ? 111.785 72.466 68.012 1.00 50.78 291 SER A O 1
ATOM 2164 N N . GLU A 1 295 ? 110.043 71.634 66.863 1.00 50.35 292 GLU A N 1
ATOM 2165 C CA . GLU A 1 295 ? 109.077 72.468 67.610 1.00 50.04 292 GLU A CA 1
ATOM 2166 C C . GLU A 1 295 ? 108.014 71.577 68.276 1.00 49.74 292 GLU A C 1
ATOM 2167 O O . GLU A 1 295 ? 108.306 70.955 69.302 1.00 50.07 292 GLU A O 1
ATOM 2173 N N . GLN A 1 296 ? 106.808 71.503 67.709 1.00 49.17 293 GLN A N 1
ATOM 2174 C CA . GLN A 1 296 ? 105.837 70.479 68.075 1.00 48.79 293 GLN A CA 1
ATOM 2175 C C . GLN A 1 296 ? 105.808 69.420 66.981 1.00 49.38 293 GLN A C 1
ATOM 2176 O O . GLN A 1 296 ? 105.738 69.753 65.794 1.00 49.97 293 GLN A O 1
ATOM 2182 N N . THR A 1 297 ? 105.841 68.156 67.375 1.00 48.99 294 THR A N 1
ATOM 2183 C CA . THR A 1 297 ? 105.785 67.057 66.432 1.00 49.98 294 THR A CA 1
ATOM 2184 C C . THR A 1 297 ? 104.673 66.107 66.870 1.00 49.97 294 THR A C 1
ATOM 2185 O O . THR A 1 297 ? 104.944 65.027 67.381 1.00 50.37 294 THR A O 1
ATOM 2189 N N . GLU A 1 298 ? 103.422 66.525 66.671 1.00 49.71 295 GLU A N 1
ATOM 2190 C CA . GLU A 1 298 ? 102.259 65.750 67.109 1.00 49.31 295 GLU A CA 1
ATOM 2191 C C . GLU A 1 298 ? 101.675 64.887 65.988 1.00 48.36 295 GLU A C 1
ATOM 2192 O O . GLU A 1 298 ? 102.139 64.945 64.849 1.00 47.34 295 GLU A O 1
ATOM 2198 N N . ALA A 1 299 ? 100.656 64.093 66.315 1.00 47.78 296 ALA A N 1
ATOM 2199 C CA . ALA A 1 299 ? 99.930 63.321 65.301 1.00 47.95 296 ALA A CA 1
ATOM 2200 C C . ALA A 1 299 ? 99.517 64.225 64.122 1.00 47.86 296 ALA A C 1
ATOM 2201 O O . ALA A 1 299 ? 99.360 65.443 64.288 1.00 48.14 296 ALA A O 1
ATOM 2203 N N . ARG A 1 300 ? 99.329 63.658 62.935 1.00 47.46 297 ARG A N 1
ATOM 2204 C CA . ARG A 1 300 ? 99.020 64.476 61.763 1.00 46.46 297 ARG A CA 1
ATOM 2205 C C . ARG A 1 300 ? 97.694 64.079 61.093 1.00 46.71 297 ARG A C 1
ATOM 2206 O O . ARG A 1 300 ? 97.700 63.522 59.974 1.00 47.42 297 ARG A O 1
ATOM 2214 N N . PRO A 1 301 ? 96.551 64.335 61.772 1.00 45.94 298 PRO A N 1
ATOM 2215 C CA . PRO A 1 301 ? 95.281 63.955 61.134 1.00 45.95 298 PRO A CA 1
ATOM 2216 C C . PRO A 1 301 ? 95.078 64.669 59.803 1.00 46.00 298 PRO A C 1
ATOM 2217 O O . PRO A 1 301 ? 95.776 65.667 59.503 1.00 46.75 298 PRO A O 1
ATOM 2221 N N . VAL A 1 302 ? 94.182 64.137 58.984 1.00 45.75 299 VAL A N 1
ATOM 2222 C CA . VAL A 1 302 ? 93.926 64.705 57.663 1.00 46.07 299 VAL A CA 1
ATOM 2223 C C . VAL A 1 302 ? 93.822 66.237 57.722 1.00 45.66 299 VAL A C 1
ATOM 2224 O O . VAL A 1 302 ? 93.095 66.793 58.527 1.00 45.74 299 VAL A O 1
ATOM 2228 N N . GLY A 1 303 ? 94.612 66.905 56.903 1.00 46.16 300 GLY A N 1
ATOM 2229 C CA . GLY A 1 303 ? 94.563 68.371 56.793 1.00 46.31 300 GLY A CA 1
ATOM 2230 C C . GLY A 1 303 ? 95.698 69.051 57.513 1.00 46.18 300 GLY A C 1
ATOM 2231 O O . GLY A 1 303 ? 95.869 70.244 57.381 1.00 47.37 300 GLY A O 1
ATOM 2232 N N . THR A 1 304 ? 96.483 68.282 58.268 1.00 46.99 301 THR A N 1
ATOM 2233 C CA . THR A 1 304 ? 97.611 68.806 59.021 1.00 46.57 301 THR A CA 1
ATOM 2234 C C . THR A 1 304 ? 98.692 69.382 58.104 1.00 46.46 301 THR A C 1
ATOM 2235 O O . THR A 1 304 ? 99.156 68.715 57.163 1.00 47.64 301 THR A O 1
ATOM 2239 N N . VAL A 1 305 ? 99.054 70.635 58.366 1.00 45.15 302 VAL A N 1
ATOM 2240 C CA . VAL A 1 305 ? 100.161 71.303 57.674 1.00 44.30 302 VAL A CA 1
ATOM 2241 C C . VAL A 1 305 ? 101.442 71.177 58.476 1.00 45.00 302 VAL A C 1
ATOM 2242 O O . VAL A 1 305 ? 101.516 71.570 59.660 1.00 44.03 302 VAL A O 1
ATOM 2246 N N . THR A 1 306 ? 102.470 70.653 57.816 1.00 45.05 303 THR A N 1
ATOM 2247 C CA . THR A 1 306 ? 103.717 70.273 58.475 1.00 45.80 303 THR A CA 1
ATOM 2248 C C . THR A 1 306 ? 104.931 70.841 57.760 1.00 45.20 303 THR A C 1
ATOM 2249 O O . THR A 1 306 ? 104.884 71.146 56.551 1.00 45.42 303 THR A O 1
ATOM 2253 N N . ILE A 1 307 ? 106.026 70.968 58.504 1.00 44.12 304 ILE A N 1
ATOM 2254 C CA . ILE A 1 307 ? 107.312 71.300 57.913 1.00 43.78 304 ILE A CA 1
ATOM 2255 C C . ILE A 1 307 ? 108.360 70.349 58.482 1.00 44.45 304 ILE A C 1
ATOM 2256 O O . ILE A 1 307 ? 108.414 70.127 59.710 1.00 44.40 304 ILE A O 1
ATOM 2261 N N . ASP A 1 308 ? 109.174 69.769 57.603 1.00 44.72 305 ASP A N 1
ATOM 2262 C CA . ASP A 1 308 ? 110.229 68.863 58.046 1.00 45.54 305 ASP A CA 1
ATOM 2263 C C . ASP A 1 308 ? 111.304 69.627 58.819 1.00 45.71 305 ASP A C 1
ATOM 2264 O O . ASP A 1 308 ? 111.783 70.667 58.350 1.00 45.29 305 ASP A O 1
ATOM 2269 N N . ASN A 1 309 ? 111.670 69.149 60.013 1.00 45.64 306 ASN A N 1
ATOM 2270 C CA . ASN A 1 309 ? 112.689 69.873 60.782 1.00 46.36 306 ASN A CA 1
ATOM 2271 C C . ASN A 1 309 ? 114.108 69.378 60.460 1.00 47.39 306 ASN A C 1
ATOM 2272 O O . ASN A 1 309 ? 114.277 68.548 59.550 1.00 47.61 306 ASN A O 1
ATOM 2277 N N . GLU A 1 310 ? 115.105 69.881 61.192 1.00 48.13 307 GLU A N 1
ATOM 2278 C CA . GLU A 1 310 ? 116.511 69.565 60.936 1.00 50.13 307 GLU A CA 1
ATOM 2279 C C . GLU A 1 310 ? 116.840 68.073 61.112 1.00 50.23 307 GLU A C 1
ATOM 2280 O O . GLU A 1 310 ? 117.843 67.573 60.553 1.00 51.04 307 GLU A O 1
ATOM 2286 N N . LYS A 1 311 ? 116.005 67.359 61.871 1.00 50.36 308 LYS A N 1
ATOM 2287 C CA . LYS A 1 311 ? 116.222 65.911 62.079 1.00 50.29 308 LYS A CA 1
ATOM 2288 C C . LYS A 1 311 ? 115.982 65.115 60.818 1.00 49.95 308 LYS A C 1
ATOM 2289 O O . LYS A 1 311 ? 116.415 63.979 60.740 1.00 50.54 308 LYS A O 1
ATOM 2295 N N . TYR A 1 312 ? 115.293 65.702 59.843 1.00 49.56 309 TYR A N 1
ATOM 2296 C CA . TYR A 1 312 ? 115.002 65.018 58.583 1.00 49.16 309 TYR A CA 1
ATOM 2297 C C . TYR A 1 312 ? 116.093 65.270 57.564 1.00 49.35 309 TYR A C 1
ATOM 2298 O O . TYR A 1 312 ? 115.926 64.943 56.387 1.00 49.45 309 TYR A O 1
ATOM 2307 N N . GLY A 1 313 ? 117.209 65.852 58.014 1.00 50.02 310 GLY A N 1
ATOM 2308 C CA . GLY A 1 313 ? 118.400 66.003 57.183 1.00 50.52 310 GLY A CA 1
ATOM 2309 C C . GLY A 1 313 ? 118.101 66.763 55.917 1.00 51.22 310 GLY A C 1
ATOM 2310 O O . GLY A 1 313 ? 117.549 67.853 55.979 1.00 51.09 310 GLY A O 1
ATOM 2311 N N . ARG A 1 314 ? 118.404 66.175 54.759 1.00 52.21 311 ARG A N 1
ATOM 2312 C CA . ARG A 1 314 ? 118.189 66.883 53.494 1.00 52.96 311 ARG A CA 1
ATOM 2313 C C . ARG A 1 314 ? 116.723 67.209 53.174 1.00 52.39 311 ARG A C 1
ATOM 2314 O O . ARG A 1 314 ? 116.447 68.046 52.317 1.00 52.54 311 ARG A O 1
ATOM 2322 N N . TYR A 1 315 ? 115.790 66.564 53.870 1.00 51.44 312 TYR A N 1
ATOM 2323 C CA . TYR A 1 315 ? 114.375 66.932 53.735 1.00 50.92 312 TYR A CA 1
ATOM 2324 C C . TYR A 1 315 ? 113.917 68.111 54.595 1.00 50.89 312 TYR A C 1
ATOM 2325 O O . TYR A 1 315 ? 112.769 68.543 54.466 1.00 50.22 312 TYR A O 1
ATOM 2342 N N . GLY A 1 317 ? 112.662 71.377 55.891 1.00 49.54 314 GLY A N 1
ATOM 2343 C CA . GLY A 1 317 ? 111.980 72.467 55.230 1.00 49.26 314 GLY A CA 1
ATOM 2344 C C . GLY A 1 317 ? 110.920 72.058 54.218 1.00 49.08 314 GLY A C 1
ATOM 2345 O O . GLY A 1 317 ? 110.193 72.908 53.722 1.00 49.40 314 GLY A O 1
ATOM 2346 N N . GLU A 1 318 ? 110.837 70.777 53.867 1.00 48.79 315 GLU A N 1
ATOM 2347 C CA . GLU A 1 318 ? 109.709 70.314 53.045 1.00 48.36 315 GLU A CA 1
ATOM 2348 C C . GLU A 1 318 ? 108.398 70.598 53.754 1.00 46.60 315 GLU A C 1
ATOM 2349 O O . GLU A 1 318 ? 108.241 70.297 54.954 1.00 46.66 315 GLU A O 1
ATOM 2355 N N . ILE A 1 319 ? 107.470 71.170 53.006 1.00 45.00 316 ILE A N 1
ATOM 2356 C CA . ILE A 1 319 ? 106.143 71.502 53.529 1.00 44.35 316 ILE A CA 1
ATOM 2357 C C . ILE A 1 319 ? 105.163 70.492 52.953 1.00 43.43 316 ILE A C 1
ATOM 2358 O O . ILE A 1 319 ? 105.155 70.226 51.736 1.00 42.77 316 ILE A O 1
ATOM 2363 N N . GLN A 1 320 ? 104.347 69.929 53.828 1.00 42.20 317 GLN A N 1
ATOM 2364 C CA . GLN A 1 320 ? 103.320 68.993 53.421 1.00 42.57 317 GLN A CA 1
ATOM 2365 C C . GLN A 1 320 ? 101.972 69.336 54.055 1.00 44.03 317 GLN A C 1
ATOM 2366 O O . GLN A 1 320 ? 101.896 69.987 55.131 1.00 44.04 317 GLN A O 1
ATOM 2372 N N . VAL A 1 321 ? 100.919 68.911 53.382 1.00 43.80 318 VAL A N 1
ATOM 2373 C CA . VAL A 1 321 ? 99.600 68.847 53.975 1.00 43.80 318 VAL A CA 1
ATOM 2374 C C . VAL A 1 321 ? 99.185 67.383 53.854 1.00 44.22 318 VAL A C 1
ATOM 2375 O O . VAL A 1 321 ? 99.241 66.806 52.744 1.00 43.17 318 VAL A O 1
ATOM 2379 N N . THR A 1 322 ? 98.754 66.796 54.972 1.00 43.95 319 THR A N 1
ATOM 2380 C CA . THR A 1 322 ? 98.295 65.409 54.980 1.00 44.25 319 THR A CA 1
ATOM 2381 C C . THR A 1 322 ? 96.947 65.174 54.326 1.00 44.98 319 THR A C 1
ATOM 2382 O O . THR A 1 322 ? 95.987 65.937 54.549 1.00 45.08 319 THR A O 1
ATOM 2386 N N . LEU A 1 323 ? 96.885 64.124 53.496 1.00 45.02 320 LEU A N 1
ATOM 2387 C CA . LEU A 1 323 ? 95.662 63.767 52.794 1.00 45.25 320 LEU A CA 1
ATOM 2388 C C . LEU A 1 323 ? 94.924 62.667 53.537 1.00 45.77 320 LEU A C 1
ATOM 2389 O O . LEU A 1 323 ? 93.751 62.421 53.279 1.00 45.50 320 LEU A O 1
ATOM 2394 N N . VAL A 1 324 ? 95.633 62.021 54.470 1.00 46.23 321 VAL A N 1
ATOM 2395 C CA . VAL A 1 324 ? 95.142 60.930 55.295 1.00 46.75 321 VAL A CA 1
ATOM 2396 C C . VAL A 1 324 ? 95.689 61.153 56.730 1.00 47.22 321 VAL A C 1
ATOM 2397 O O . VAL A 1 324 ? 96.582 61.955 56.925 1.00 46.81 321 VAL A O 1
ATOM 2401 N N . ASP A 1 325 ? 95.167 60.427 57.723 1.00 47.73 322 ASP A N 1
ATOM 2402 C CA . ASP A 1 325 ? 95.700 60.482 59.087 1.00 46.91 322 ASP A CA 1
ATOM 2403 C C . ASP A 1 325 ? 97.077 59.830 59.122 1.00 46.67 322 ASP A C 1
ATOM 2404 O O . ASP A 1 325 ? 97.226 58.635 58.815 1.00 47.02 322 ASP A O 1
ATOM 2409 N N . LEU A 1 326 ? 98.079 60.613 59.504 1.00 46.25 323 LEU A N 1
ATOM 2410 C CA . LEU A 1 326 ? 99.435 60.107 59.683 1.00 45.91 323 LEU A CA 1
ATOM 2411 C C . LEU A 1 326 ? 99.855 60.182 61.153 1.00 46.50 323 LEU A C 1
ATOM 2412 O O . LEU A 1 326 ? 99.425 61.063 61.905 1.00 45.65 323 LEU A O 1
ATOM 2417 N N . PRO A 1 327 ? 100.685 59.227 61.584 1.00 47.17 324 PRO A N 1
ATOM 2418 C CA . PRO A 1 327 ? 101.074 59.272 62.978 1.00 47.41 324 PRO A CA 1
ATOM 2419 C C . PRO A 1 327 ? 102.161 60.349 63.253 1.00 48.49 324 PRO A C 1
ATOM 2420 O O . PRO A 1 327 ? 102.764 60.891 62.310 1.00 49.11 324 PRO A O 1
ATOM 2424 N N . LYS A 1 328 ? 102.356 60.671 64.533 1.00 49.14 325 LYS A N 1
ATOM 2425 C CA . LYS A 1 328 ? 103.460 61.491 65.053 1.00 50.23 325 LYS A CA 1
ATOM 2426 C C . LYS A 1 328 ? 104.817 61.082 64.464 1.00 50.39 325 LYS A C 1
ATOM 2427 O O . LYS A 1 328 ? 105.117 59.890 64.374 1.00 50.43 325 LYS A O 1
ATOM 2433 N N . ASP A 1 329 ? 105.641 62.067 64.098 1.00 50.42 326 ASP A N 1
ATOM 2434 C CA . ASP A 1 329 ? 107.011 61.836 63.624 1.00 49.86 326 ASP A CA 1
ATOM 2435 C C . ASP A 1 329 ? 107.916 62.936 64.219 1.00 49.63 326 ASP A C 1
ATOM 2436 O O . ASP A 1 329 ? 107.703 64.124 63.953 1.00 48.99 326 ASP A O 1
ATOM 2441 N N . GLU A 1 330 ? 108.918 62.548 65.020 1.00 48.87 327 GLU A N 1
ATOM 2442 C CA . GLU A 1 330 ? 109.832 63.521 65.691 1.00 49.09 327 GLU A CA 1
ATOM 2443 C C . GLU A 1 330 ? 110.497 64.489 64.705 1.00 47.63 327 GLU A C 1
ATOM 2444 O O . GLU A 1 330 ? 110.893 65.596 65.079 1.00 47.11 327 GLU A O 1
ATOM 2450 N N . LYS A 1 331 ? 110.606 64.060 63.448 1.00 46.20 328 LYS A N 1
ATOM 2451 C CA . LYS A 1 331 ? 111.307 64.813 62.420 1.00 45.54 328 LYS A CA 1
ATOM 2452 C C . LYS A 1 331 ? 110.424 65.782 61.652 1.00 45.11 328 LYS A C 1
ATOM 2453 O O . LYS A 1 331 ? 110.914 66.490 60.779 1.00 45.30 328 LYS A O 1
ATOM 2459 N N . VAL A 1 332 ? 109.137 65.837 61.996 1.00 44.80 329 VAL A N 1
ATOM 2460 C CA . VAL A 1 332 ? 108.141 66.614 61.227 1.00 44.02 329 VAL A CA 1
ATOM 2461 C C . VAL A 1 332 ? 107.399 67.539 62.200 1.00 44.56 329 VAL A C 1
ATOM 2462 O O . VAL A 1 332 ? 106.628 67.038 63.037 1.00 44.76 329 VAL A O 1
ATOM 2466 N N . ASN A 1 333 ? 107.628 68.864 62.110 1.00 43.61 330 ASN A N 1
ATOM 2467 C CA . ASN A 1 333 ? 106.866 69.826 62.917 1.00 43.31 330 ASN A CA 1
ATOM 2468 C C . ASN A 1 333 ? 105.433 69.970 62.425 1.00 43.38 330 ASN A C 1
ATOM 2469 O O . ASN A 1 333 ? 105.182 70.061 61.199 1.00 42.78 330 ASN A O 1
ATOM 2474 N N . THR A 1 334 ? 104.491 69.985 63.359 1.00 42.71 331 THR A N 1
ATOM 2475 C CA . THR A 1 334 ? 103.096 70.200 62.997 1.00 43.00 331 THR A CA 1
ATOM 2476 C C . THR A 1 334 ? 102.800 71.662 63.250 1.00 42.90 331 THR A C 1
ATOM 2477 O O . THR A 1 334 ? 103.018 72.146 64.360 1.00 41.75 331 THR A O 1
ATOM 2481 N N . ILE A 1 335 ? 102.322 72.363 62.224 1.00 43.09 332 ILE A N 1
ATOM 2482 C CA . ILE A 1 335 ? 102.219 73.834 62.275 1.00 43.24 332 ILE A CA 1
ATOM 2483 C C . ILE A 1 335 ? 100.787 74.261 62.490 1.00 43.92 332 ILE A C 1
ATOM 2484 O O . ILE A 1 335 ? 100.490 75.036 63.380 1.00 44.22 332 ILE A O 1
ATOM 2489 N N . THR A 1 336 ? 99.895 73.790 61.634 1.00 43.84 333 THR A N 1
ATOM 2490 C CA . THR A 1 336 ? 98.492 74.133 61.778 1.00 43.92 333 THR A CA 1
ATOM 2491 C C . THR A 1 336 ? 97.716 73.060 61.017 1.00 44.48 333 THR A C 1
ATOM 2492 O O . THR A 1 336 ? 98.307 72.053 60.603 1.00 44.39 333 THR A O 1
ATOM 2496 N N . ARG A 1 337 ? 96.419 73.291 60.823 1.00 45.34 334 ARG A N 1
ATOM 2497 C CA . ARG A 1 337 ? 95.538 72.354 60.160 1.00 45.94 334 ARG A CA 1
ATOM 2498 C C . ARG A 1 337 ? 94.550 73.083 59.254 1.00 45.91 334 ARG A C 1
ATOM 2499 O O . ARG A 1 337 ? 94.014 74.109 59.654 1.00 46.53 334 ARG A O 1
ATOM 2507 N N . ILE A 1 338 ? 94.288 72.545 58.055 1.00 44.49 335 ILE A N 1
ATOM 2508 C CA . ILE A 1 338 ? 93.206 73.045 57.213 1.00 43.55 335 ILE A CA 1
ATOM 2509 C C . ILE A 1 338 ? 91.868 73.025 57.921 1.00 44.20 335 ILE A C 1
ATOM 2510 O O . ILE A 1 338 ? 91.502 72.046 58.538 1.00 44.90 335 ILE A O 1
ATOM 2515 N N . ILE A 1 339 ? 91.141 74.123 57.804 1.00 45.17 336 ILE A N 1
ATOM 2516 C CA . ILE A 1 339 ? 89.805 74.302 58.389 1.00 47.58 336 ILE A CA 1
ATOM 2517 C C . ILE A 1 339 ? 88.874 73.172 57.941 1.00 47.30 336 ILE A C 1
ATOM 2518 O O . ILE A 1 339 ? 88.897 72.769 56.774 1.00 46.33 336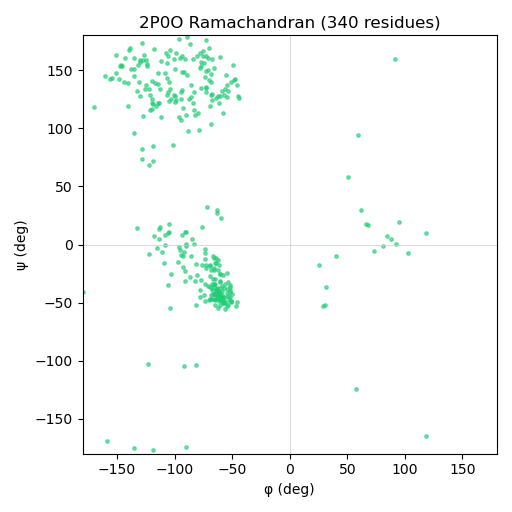 ILE A O 1
ATOM 2523 N N . ASP A 1 340 ? 88.082 72.655 58.873 1.00 47.40 337 ASP A N 1
ATOM 2524 C CA . ASP A 1 340 ? 87.220 71.501 58.588 1.00 48.73 337 ASP A CA 1
ATOM 2525 C C . ASP A 1 340 ? 86.491 71.685 57.256 1.00 48.33 337 ASP A C 1
ATOM 2526 O O . ASP A 1 340 ? 86.499 70.800 56.402 1.00 47.18 337 ASP A O 1
ATOM 2531 N N . LYS A 1 341 ? 85.878 72.849 57.099 1.00 48.52 338 LYS A N 1
ATOM 2532 C CA . LYS A 1 341 ? 85.071 73.185 55.931 1.00 50.13 338 LYS A CA 1
ATOM 2533 C C . LYS A 1 341 ? 85.865 73.158 54.609 1.00 49.59 338 LYS A C 1
ATOM 2534 O O . LYS A 1 341 ? 85.290 72.930 53.546 1.00 51.30 338 LYS A O 1
ATOM 2540 N N . ASP A 1 342 ? 87.175 73.359 54.654 1.00 48.05 339 ASP A N 1
ATOM 2541 C CA . ASP A 1 342 ? 87.942 73.358 53.413 1.00 47.70 339 ASP A CA 1
ATOM 2542 C C . ASP A 1 342 ? 88.572 72.014 53.086 1.00 47.31 339 ASP A C 1
ATOM 2543 O O . ASP A 1 342 ? 89.130 71.818 52.005 1.00 46.60 339 ASP A O 1
ATOM 2548 N N . GLN A 1 343 ? 88.432 71.060 53.990 1.00 46.75 340 GLN A N 1
ATOM 2549 C CA . GLN A 1 343 ? 89.099 69.783 53.762 1.00 46.82 340 GLN A CA 1
ATOM 2550 C C . GLN A 1 343 ? 88.600 68.975 52.563 1.00 46.11 340 GLN A C 1
ATOM 2551 O O . GLN A 1 343 ? 89.314 68.124 52.080 1.00 46.57 340 GLN A O 1
ATOM 2557 N N . THR A 1 344 ? 87.380 69.201 52.083 1.00 44.83 341 THR A N 1
ATOM 2558 C CA . THR A 1 344 ? 86.959 68.523 50.853 1.00 43.65 341 THR A CA 1
ATOM 2559 C C . THR A 1 344 ? 87.623 69.100 49.581 1.00 43.30 341 THR A C 1
ATOM 2560 O O . THR A 1 344 ? 87.448 68.579 48.499 1.00 42.82 341 THR A O 1
ATOM 2564 N N . ILE A 1 345 ? 88.359 70.192 49.713 1.00 43.21 342 ILE A N 1
ATOM 2565 C CA . ILE A 1 345 ? 89.130 70.731 48.590 1.00 42.88 342 ILE A CA 1
ATOM 2566 C C . ILE A 1 345 ? 90.407 69.905 48.383 1.00 43.49 342 ILE A C 1
ATOM 2567 O O . ILE A 1 345 ? 90.893 69.747 47.241 1.00 43.66 342 ILE A O 1
ATOM 2572 N N . LEU A 1 346 ? 90.927 69.344 49.475 1.00 42.50 343 LEU A N 1
ATOM 2573 C CA . LEU A 1 346 ? 92.206 68.594 49.411 1.00 43.92 343 LEU A CA 1
ATOM 2574 C C . LEU A 1 346 ? 92.315 67.511 48.346 1.00 43.27 343 LEU A C 1
ATOM 2575 O O . LEU A 1 346 ? 93.336 67.465 47.711 1.00 42.84 343 LEU A O 1
ATOM 2580 N N . PRO A 1 347 ? 91.316 66.602 48.206 1.00 44.37 344 PRO A N 1
ATOM 2581 C CA . PRO A 1 347 ? 91.408 65.622 47.096 1.00 44.46 344 PRO A CA 1
ATOM 2582 C C . PRO A 1 347 ? 91.298 66.239 45.692 1.00 44.10 344 PRO A C 1
ATOM 2583 O O . PRO A 1 347 ? 91.518 65.538 44.708 1.00 43.59 344 PRO A O 1
ATOM 2587 N N . LEU A 1 348 ? 90.938 67.522 45.594 1.00 43.48 345 LEU A N 1
ATOM 2588 C CA . LEU A 1 348 ? 90.847 68.196 44.304 1.00 44.04 345 LEU A CA 1
ATOM 2589 C C . LEU A 1 348 ? 92.214 68.656 43.817 1.00 44.31 345 LEU A C 1
ATOM 2590 O O . LEU A 1 348 ? 92.414 68.970 42.612 1.00 44.65 345 LEU A O 1
ATOM 2595 N N . ILE A 1 349 ? 93.154 68.690 44.754 1.00 44.25 346 ILE A N 1
ATOM 2596 C CA . ILE A 1 349 ? 94.476 69.234 44.499 1.00 44.99 346 ILE A CA 1
ATOM 2597 C C . ILE A 1 349 ? 95.335 68.094 43.963 1.00 45.44 346 ILE A C 1
ATOM 2598 O O . ILE A 1 349 ? 95.848 67.250 44.714 1.00 45.77 346 ILE A O 1
ATOM 2603 N N . LYS A 1 350 ? 95.430 68.071 42.654 1.00 45.13 347 LYS A N 1
ATOM 2604 C CA . LYS A 1 350 ? 96.151 67.039 41.925 1.00 47.62 347 LYS A CA 1
ATOM 2605 C C . LYS A 1 350 ? 97.629 67.375 41.718 1.00 47.14 347 LYS A C 1
ATOM 2606 O O . LYS A 1 350 ? 98.118 68.454 42.122 1.00 47.01 347 LYS A O 1
ATOM 2612 N N . ALA A 1 351 ? 98.324 66.427 41.083 1.00 47.03 348 ALA A N 1
ATOM 2613 C CA . ALA A 1 351 ? 99.690 66.610 40.612 1.00 46.61 348 ALA A CA 1
ATOM 2614 C C . ALA A 1 351 ? 99.787 67.981 39.908 1.00 46.18 348 ALA A C 1
ATOM 2615 O O . ALA A 1 351 ? 98.980 68.294 39.020 1.00 46.77 348 ALA A O 1
ATOM 2617 N N . GLY A 1 352 ? 100.761 68.790 40.320 1.00 45.14 349 GLY A N 1
ATOM 2618 C CA . GLY A 1 352 ? 100.986 70.094 39.734 1.00 44.93 349 GLY A CA 1
ATOM 2619 C C . GLY A 1 352 ? 100.024 71.216 40.047 1.00 45.64 349 GLY A C 1
ATOM 2620 O O . GLY A 1 352 ? 100.286 72.337 39.638 1.00 46.50 349 GLY A O 1
ATOM 2621 N N . ASN A 1 353 ? 98.925 70.951 40.766 1.00 45.55 350 ASN A N 1
ATOM 2622 C CA . ASN A 1 353 ? 97.990 72.020 41.128 1.00 46.29 350 ASN A CA 1
ATOM 2623 C C . ASN A 1 353 ? 98.513 72.956 42.224 1.00 46.57 350 ASN A C 1
ATOM 2624 O O . ASN A 1 353 ? 99.166 72.507 43.186 1.00 46.39 350 ASN A O 1
ATOM 2629 N N . GLN A 1 354 ? 98.176 74.244 42.098 1.00 46.44 351 GLN A N 1
ATOM 2630 C CA . GLN A 1 354 ? 98.525 75.236 43.116 1.00 46.55 351 GLN A CA 1
ATOM 2631 C C . GLN A 1 354 ? 97.449 75.459 44.138 1.00 45.76 351 GLN A C 1
ATOM 2632 O O . GLN A 1 354 ? 96.260 75.383 43.842 1.00 45.23 351 GLN A O 1
ATOM 2638 N N . PHE A 1 355 ? 97.890 75.777 45.351 1.00 45.63 352 PHE A N 1
ATOM 2639 C CA . PHE A 1 355 ? 96.981 76.048 46.449 1.00 44.92 352 PHE A CA 1
ATOM 2640 C C . PHE A 1 355 ? 97.588 77.068 47.386 1.00 45.22 352 PHE A C 1
ATOM 2641 O O . PHE A 1 355 ? 98.793 77.041 47.625 1.00 44.56 352 PHE A O 1
ATOM 2649 N N . THR A 1 356 ? 96.732 77.950 47.910 1.00 44.37 353 THR A N 1
ATOM 2650 C CA . THR A 1 356 ? 97.125 79.090 48.704 1.00 44.06 353 THR A CA 1
ATOM 2651 C C . THR A 1 356 ? 96.489 78.955 50.100 1.00 44.22 353 THR A C 1
ATOM 2652 O O . THR A 1 356 ? 95.273 78.797 50.239 1.00 43.42 353 THR A O 1
ATOM 2656 N N . LEU A 1 357 ? 97.322 79.009 51.130 1.00 43.29 354 LEU A N 1
ATOM 2657 C CA . LEU A 1 357 ? 96.860 78.842 52.507 1.00 43.11 354 LEU A CA 1
ATOM 2658 C C . LEU A 1 357 ? 96.767 80.222 53.098 1.00 44.20 354 LEU A C 1
ATOM 2659 O O . LEU A 1 357 ? 97.726 81.011 52.998 1.00 43.63 354 LEU A O 1
ATOM 2664 N N . VAL A 1 358 ? 95.608 80.529 53.682 1.00 44.68 355 VAL A N 1
ATOM 2665 C CA . VAL A 1 358 ? 95.411 81.811 54.330 1.00 46.48 355 VAL A CA 1
ATOM 2666 C C . VAL A 1 358 ? 94.832 81.566 55.725 1.00 47.23 355 VAL A C 1
ATOM 2667 O O . VAL A 1 358 ? 94.256 80.495 56.016 1.00 47.47 355 VAL A O 1
ATOM 2671 N N . THR A 1 359 ? 94.992 82.539 56.596 1.00 47.72 356 THR A N 1
ATOM 2672 C CA . THR A 1 359 ? 94.570 82.303 57.962 1.00 50.52 356 THR A CA 1
ATOM 2673 C C . THR A 1 359 ? 93.034 82.435 58.095 1.00 50.41 356 THR A C 1
ATOM 2674 O O . THR A 1 359 ? 92.370 83.118 57.292 1.00 48.61 356 THR A O 1
ATOM 2678 N N . GLU A 1 360 ? 92.485 81.715 59.064 1.00 51.79 357 GLU A N 1
ATOM 2679 C CA . GLU A 1 360 ? 91.039 81.559 59.194 1.00 53.31 357 GLU A CA 1
ATOM 2680 C C . GLU A 1 360 ? 90.316 82.916 59.240 1.00 53.38 357 GLU A C 1
ATOM 2681 O O . GLU A 1 360 ? 90.740 83.831 59.942 1.00 52.49 357 GLU A O 1
ATOM 2687 N N . GLY A 1 361 ? 89.257 83.024 58.432 1.00 53.47 358 GLY A N 1
ATOM 2688 C CA . GLY A 1 361 ? 88.381 84.182 58.390 1.00 53.63 358 GLY A CA 1
ATOM 2689 C C . GLY A 1 361 ? 88.757 85.231 57.357 1.00 54.28 358 GLY A C 1
ATOM 2690 O O . GLY A 1 361 ? 88.062 86.249 57.250 1.00 53.93 358 GLY A O 1
ATOM 2691 N N . THR A 1 362 ? 89.836 84.998 56.592 1.00 54.12 359 THR A N 1
ATOM 2692 C CA . THR A 1 362 ? 90.383 86.047 55.701 1.00 54.26 359 THR A CA 1
ATOM 2693 C C . THR A 1 362 ? 90.149 85.788 54.197 1.00 54.55 359 THR A C 1
ATOM 2694 O O . THR A 1 362 ? 90.554 86.585 53.343 1.00 54.97 359 THR A O 1
ATOM 2698 N N . ILE A 1 363 ? 89.504 84.677 53.877 1.00 54.53 360 ILE A N 1
ATOM 2699 C CA . ILE A 1 363 ? 89.264 84.321 52.483 1.00 54.83 360 ILE A CA 1
ATOM 2700 C C . ILE A 1 363 ? 88.603 85.478 51.706 1.00 55.17 360 ILE A C 1
ATOM 2701 O O . ILE A 1 363 ? 89.033 85.812 50.599 1.00 55.15 360 ILE A O 1
ATOM 2706 N N . GLU A 1 364 ? 87.584 86.101 52.302 1.00 55.01 361 GLU A N 1
ATOM 2707 C CA . GLU A 1 364 ? 86.894 87.216 51.660 1.00 55.19 361 GLU A CA 1
ATOM 2708 C C . GLU A 1 364 ? 87.803 88.403 51.308 1.00 54.43 361 GLU A C 1
ATOM 2709 O O . GLU A 1 364 ? 87.766 88.882 50.174 1.00 53.89 361 GLU A O 1
ATOM 2715 N N . ASN A 1 365 ? 88.614 88.869 52.253 1.00 54.27 362 ASN A N 1
ATOM 2716 C CA A ASN A 1 365 ? 89.527 89.975 51.947 0.50 54.37 362 ASN A CA 1
ATOM 2717 C CA B ASN A 1 365 ? 89.554 89.958 52.004 0.50 54.55 362 ASN A CA 1
ATOM 2718 C C . ASN A 1 365 ? 90.694 89.561 51.068 1.00 54.48 362 ASN A C 1
ATOM 2719 O O . ASN A 1 365 ? 91.246 90.382 50.335 1.00 54.21 362 ASN A O 1
ATOM 2728 N N . GLU A 1 366 ? 91.061 88.296 51.122 1.00 54.53 363 GLU A N 1
ATOM 2729 C CA . GLU A 1 366 ? 92.134 87.816 50.284 1.00 54.98 363 GLU A CA 1
ATOM 2730 C C . GLU A 1 366 ? 91.676 87.883 48.815 1.00 54.97 363 GLU A C 1
ATOM 2731 O O . GLU A 1 366 ? 92.431 88.335 47.959 1.00 54.18 363 GLU A O 1
ATOM 2737 N N . PHE A 1 367 ? 90.422 87.482 48.536 1.00 54.69 364 PHE A N 1
ATOM 2738 C CA . PHE A 1 367 ? 89.877 87.640 47.187 1.00 54.87 364 PHE A CA 1
ATOM 2739 C C . PHE A 1 367 ? 89.676 89.110 46.791 1.00 55.57 364 PHE A C 1
ATOM 2740 O O . PHE A 1 367 ? 89.910 89.468 45.630 1.00 55.74 364 PHE A O 1
ATOM 2748 N N . ARG A 1 368 ? 89.251 89.949 47.743 1.00 55.34 365 ARG A N 1
ATOM 2749 C CA . ARG A 1 368 ? 89.116 91.391 47.513 1.00 56.87 365 ARG A CA 1
ATOM 2750 C C . ARG A 1 368 ? 90.432 92.031 47.058 1.00 55.85 365 ARG A C 1
ATOM 2751 O O . ARG A 1 368 ? 90.446 92.942 46.216 1.00 55.04 365 ARG A O 1
ATOM 2759 N N . LYS A 1 369 ? 91.525 91.541 47.641 1.00 55.76 366 LYS A N 1
ATOM 2760 C CA . LYS A 1 369 ? 92.848 92.091 47.415 1.00 56.25 366 LYS A CA 1
ATOM 2761 C C . LYS A 1 369 ? 93.232 91.925 45.966 1.00 56.16 366 LYS A C 1
ATOM 2762 O O . LYS A 1 369 ? 93.814 92.818 45.377 1.00 55.23 366 LYS A O 1
ATOM 2768 N N . LEU A 1 370 ? 92.890 90.776 45.396 1.00 56.62 367 LEU A N 1
ATOM 2769 C CA . LEU A 1 370 ? 93.160 90.495 44.000 1.00 58.24 367 LEU A CA 1
ATOM 2770 C C . LEU A 1 370 ? 92.633 91.560 43.052 1.00 58.83 367 LEU A C 1
ATOM 2771 O O . LEU A 1 370 ? 93.237 91.813 42.010 1.00 58.93 367 LEU A O 1
ATOM 2776 N N . ASN A 1 371 ? 91.511 92.184 43.421 1.00 60.37 368 ASN A N 1
ATOM 2777 C CA . ASN A 1 371 ? 90.771 93.106 42.543 1.00 61.73 368 ASN A CA 1
ATOM 2778 C C . ASN A 1 371 ? 90.771 94.539 43.028 1.00 61.97 368 ASN A C 1
ATOM 2779 O O . ASN A 1 371 ? 89.974 95.338 42.556 1.00 62.50 368 ASN A O 1
ATOM 2784 N N . ASN A 1 372 ? 91.645 94.842 43.991 1.00 63.34 369 ASN A N 1
ATOM 2785 C CA . ASN A 1 372 ? 91.886 96.210 44.544 1.00 64.12 369 ASN A CA 1
ATOM 2786 C C . ASN A 1 372 ? 91.324 96.517 45.957 1.00 64.12 369 ASN A C 1
ATOM 2787 O O . ASN A 1 372 ? 92.338 97.392 46.714 1.00 64.73 369 ASN A O 1
#

CATH classification: 3.20.20.70 (+1 more: 2.40.100.10)

Radius of gyration: 23.53 Å; Cα contacts (8 Å, |Δi|>4): 724; chains: 1; bounding box: 70×42×54 Å